Protein AF-A0A842WBC2-F1 (afdb_monomer_lite)

Structure (mmCIF, N/CA/C/O backbone):
data_AF-A0A842WBC2-F1
#
_entry.id   AF-A0A842WBC2-F1
#
loop_
_atom_site.group_PDB
_atom_site.id
_atom_site.type_symbol
_atom_site.label_atom_id
_atom_site.label_alt_id
_atom_site.label_comp_id
_atom_site.label_asym_id
_atom_site.label_entity_id
_atom_site.label_seq_id
_atom_site.pdbx_PDB_ins_code
_atom_site.Cartn_x
_atom_site.Cartn_y
_atom_site.Cartn_z
_atom_site.occupancy
_atom_site.B_iso_or_equiv
_atom_site.auth_seq_id
_atom_site.auth_comp_id
_atom_site.auth_asym_id
_atom_site.auth_atom_id
_atom_site.pdbx_PDB_model_num
ATOM 1 N N . MET A 1 1 ? -4.321 -34.368 4.397 1.00 38.72 1 MET A N 1
ATOM 2 C CA . MET A 1 1 ? -5.392 -35.046 3.632 1.00 38.72 1 MET A CA 1
ATOM 3 C C . MET A 1 1 ? -4.935 -35.169 2.185 1.00 38.72 1 MET A C 1
ATOM 5 O O . MET A 1 1 ? -4.548 -34.163 1.613 1.00 38.72 1 MET A O 1
ATOM 9 N N . ARG A 1 2 ? -4.873 -36.382 1.621 1.00 29.34 2 ARG A N 1
ATOM 10 C CA . ARG A 1 2 ? -4.535 -36.605 0.203 1.00 29.34 2 ARG A CA 1
ATOM 11 C C . ARG A 1 2 ? -5.842 -36.692 -0.582 1.00 29.34 2 ARG A C 1
ATOM 13 O O . ARG A 1 2 ? -6.599 -37.633 -0.365 1.00 29.34 2 ARG A O 1
ATOM 20 N N . VAL A 1 3 ? -6.114 -35.728 -1.457 1.00 32.78 3 VAL A N 1
ATOM 21 C CA . VAL A 1 3 ? -7.244 -35.815 -2.392 1.00 32.78 3 VAL A CA 1
ATOM 22 C C . VAL A 1 3 ? -6.780 -36.645 -3.584 1.00 32.78 3 VAL A C 1
ATOM 24 O O . VAL A 1 3 ? -5.831 -36.279 -4.273 1.00 32.78 3 VAL A O 1
ATOM 27 N N . THR A 1 4 ? -7.401 -37.806 -3.770 1.00 38.25 4 THR A N 1
ATOM 28 C CA . THR A 1 4 ? -7.139 -38.697 -4.906 1.00 38.25 4 THR A CA 1
ATOM 29 C C . THR A 1 4 ? -8.232 -38.436 -5.933 1.00 38.25 4 THR A C 1
ATOM 31 O O . THR A 1 4 ? -9.404 -38.641 -5.630 1.00 38.25 4 THR A O 1
ATOM 34 N N . TYR A 1 5 ? -7.875 -37.961 -7.124 1.00 41.97 5 TYR A N 1
ATOM 35 C CA . TYR A 1 5 ? -8.843 -37.750 -8.200 1.00 41.97 5 TYR A CA 1
ATOM 36 C C . TYR A 1 5 ? -9.064 -39.065 -8.953 1.00 41.97 5 TYR A C 1
ATOM 38 O O . TYR A 1 5 ? -8.118 -39.654 -9.475 1.00 41.97 5 TYR A O 1
ATOM 46 N N . ALA A 1 6 ? -10.312 -39.531 -9.010 1.00 34.12 6 ALA A N 1
ATOM 47 C CA . ALA A 1 6 ? -10.713 -40.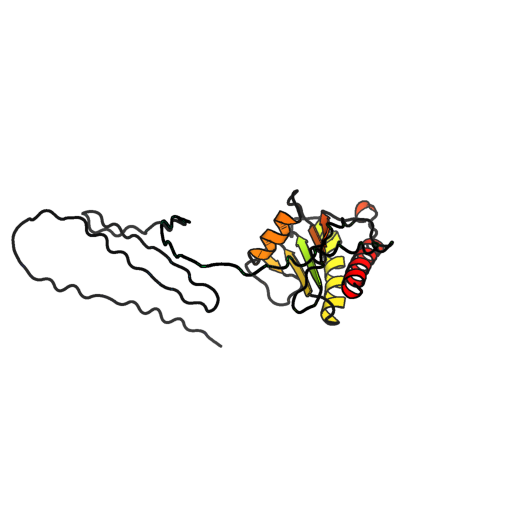654 -9.849 1.00 34.12 6 ALA A CA 1
ATOM 48 C C . ALA A 1 6 ? -11.188 -40.118 -11.207 1.00 34.12 6 ALA A C 1
ATOM 50 O O . ALA A 1 6 ? -12.235 -39.481 -11.301 1.00 34.12 6 ALA A O 1
ATOM 51 N N . VAL A 1 7 ? -10.419 -40.374 -12.266 1.00 40.41 7 VAL A N 1
ATOM 52 C CA . VAL A 1 7 ? -10.843 -40.101 -13.645 1.00 40.41 7 VAL A CA 1
ATOM 53 C C . VAL A 1 7 ? -11.619 -41.320 -14.140 1.00 40.41 7 VAL A C 1
ATOM 55 O O . VAL A 1 7 ? -11.034 -42.364 -14.421 1.00 40.41 7 VAL A O 1
ATOM 58 N N . VAL A 1 8 ? -12.945 -41.210 -14.227 1.00 38.12 8 VAL A N 1
ATOM 59 C CA . VAL A 1 8 ? -13.792 -42.253 -14.823 1.00 38.12 8 VAL A CA 1
ATOM 60 C C . VAL A 1 8 ? -13.813 -42.047 -16.336 1.00 38.12 8 VAL A C 1
ATOM 62 O O . VAL A 1 8 ? -14.503 -41.166 -16.844 1.00 38.12 8 VAL A O 1
ATOM 65 N N . VAL A 1 9 ? -13.044 -42.855 -17.068 1.00 41.50 9 VAL A N 1
ATOM 66 C CA . VAL A 1 9 ? -13.098 -42.905 -18.536 1.00 41.50 9 VAL A CA 1
ATOM 67 C C . VAL A 1 9 ? -14.125 -43.961 -18.941 1.00 41.50 9 VAL A C 1
ATOM 69 O O . VAL A 1 9 ? -13.867 -45.158 -18.841 1.00 41.50 9 VAL A O 1
ATOM 72 N N . LEU A 1 10 ? -15.301 -43.529 -19.400 1.00 38.62 10 LEU A N 1
ATOM 73 C CA . LEU A 1 10 ? -16.305 -44.430 -19.967 1.00 38.62 10 LEU A CA 1
ATOM 74 C C . LEU A 1 10 ? -15.874 -44.827 -21.389 1.00 38.62 10 LEU A C 1
ATOM 76 O O . LEU A 1 10 ? -15.960 -44.031 -22.323 1.00 38.62 10 LEU A O 1
ATOM 80 N N . THR A 1 11 ? -15.373 -46.050 -21.566 1.00 43.31 11 THR A N 1
ATOM 81 C CA . THR A 1 11 ? -15.039 -46.594 -22.891 1.00 43.31 11 THR A CA 1
ATOM 82 C C . THR A 1 11 ? -16.284 -47.240 -23.494 1.00 43.31 11 THR A C 1
ATOM 84 O O . THR A 1 11 ? -16.817 -48.197 -22.937 1.00 43.31 11 THR A O 1
ATOM 87 N N . THR A 1 12 ? -16.768 -46.730 -24.628 1.00 56.28 12 THR A N 1
ATOM 88 C CA . THR A 1 12 ? -17.884 -47.357 -25.358 1.00 56.28 12 THR A CA 1
ATOM 89 C C . THR A 1 12 ? -17.322 -48.403 -26.321 1.00 56.28 12 THR A C 1
ATOM 91 O O . THR A 1 12 ? -16.481 -48.084 -27.158 1.00 56.28 12 THR A O 1
ATOM 94 N N . ILE A 1 13 ? -17.769 -49.654 -26.187 1.00 44.44 13 ILE A N 1
ATOM 95 C CA . ILE A 1 13 ? -17.405 -50.779 -27.059 1.00 44.44 13 ILE A CA 1
ATOM 96 C C . ILE A 1 13 ? -18.223 -50.675 -28.351 1.00 44.44 13 ILE A C 1
ATOM 98 O O . ILE A 1 13 ? -19.452 -50.714 -28.309 1.00 44.44 13 ILE A O 1
ATOM 102 N N . LEU A 1 14 ? -17.548 -50.565 -29.498 1.00 50.06 14 LEU A N 1
ATOM 103 C CA . LEU A 1 1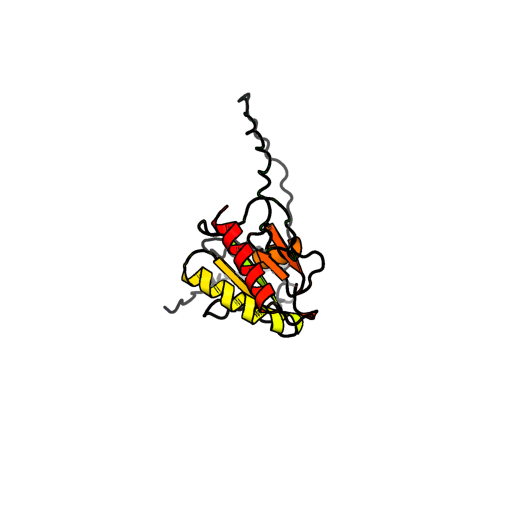4 ? -18.187 -50.624 -30.813 1.00 50.06 14 LEU A CA 1
ATOM 104 C C . LEU A 1 14 ? -18.298 -52.088 -31.267 1.00 50.06 14 LEU A C 1
ATOM 106 O O . LEU A 1 14 ? -17.292 -52.779 -31.431 1.00 50.06 14 LEU A O 1
ATOM 110 N N . VAL A 1 15 ? -19.528 -52.557 -31.472 1.00 47.69 15 VAL A N 1
ATOM 111 C CA . VAL A 1 15 ? -19.836 -53.869 -32.055 1.00 47.69 15 VAL A CA 1
ATOM 112 C C . VAL A 1 15 ? -19.683 -53.770 -33.574 1.00 47.69 15 VAL A C 1
ATOM 114 O O . VAL A 1 15 ? -20.384 -52.994 -34.218 1.00 47.69 15 VAL A O 1
ATOM 117 N N . CYS A 1 16 ? -18.772 -54.554 -34.153 1.00 42.22 16 CYS A N 1
ATOM 118 C CA . CYS A 1 16 ? -18.553 -54.596 -35.598 1.00 42.22 16 CYS A CA 1
ATOM 119 C C . CYS A 1 16 ? -19.405 -55.714 -36.223 1.00 42.22 16 CYS A C 1
ATOM 121 O O . CYS A 1 16 ? -19.089 -56.896 -36.090 1.00 42.22 16 CYS A O 1
ATOM 123 N N . GLY A 1 17 ? -20.505 -55.336 -36.880 1.00 43.59 17 GLY A N 1
ATOM 124 C CA . GLY A 1 17 ? -21.304 -56.210 -37.740 1.00 43.59 17 GLY A CA 1
ATOM 125 C C . GLY A 1 17 ? -20.905 -56.036 -39.207 1.00 43.59 17 GLY A C 1
ATOM 126 O O . GLY A 1 17 ? -20.858 -54.919 -39.713 1.00 43.59 17 GLY A O 1
ATOM 127 N N . CYS A 1 18 ? -20.613 -57.143 -39.891 1.00 49.06 18 CYS A N 1
ATOM 128 C CA . CYS A 1 18 ? -20.296 -57.179 -41.320 1.00 49.06 18 CYS A CA 1
ATOM 129 C C . CYS A 1 18 ? -21.557 -56.984 -42.176 1.00 49.06 18 CYS A C 1
ATOM 131 O O . CYS A 1 18 ? -22.410 -57.866 -42.147 1.00 49.06 18 CYS A O 1
ATOM 133 N N . VAL A 1 19 ? -21.640 -55.934 -43.006 1.00 43.62 19 VAL A N 1
ATOM 134 C CA . VAL A 1 19 ? -22.496 -55.914 -44.213 1.00 43.62 19 VAL A CA 1
ATOM 135 C C . VAL A 1 19 ? -21.843 -55.077 -45.322 1.00 43.62 19 VAL A C 1
ATOM 137 O O . VAL A 1 19 ? -21.243 -54.032 -45.094 1.00 43.62 19 VAL A O 1
ATOM 140 N N . SER A 1 20 ? -21.947 -55.598 -46.538 1.00 57.00 20 SER A N 1
ATOM 141 C CA . SER A 1 20 ? -21.358 -55.175 -47.802 1.00 57.00 20 SER A CA 1
ATOM 142 C C . SER A 1 20 ? -22.134 -54.059 -48.527 1.00 57.00 20 SER A C 1
ATOM 144 O O . SER A 1 20 ? -23.315 -54.231 -48.820 1.00 57.00 20 SER A O 1
ATOM 146 N N . LYS A 1 21 ? -21.426 -52.969 -48.888 1.00 49.25 21 LYS A N 1
ATOM 147 C CA . LYS A 1 21 ? -21.545 -52.063 -50.072 1.00 49.25 21 LYS A CA 1
ATOM 148 C C . LYS A 1 21 ? -21.173 -50.609 -49.705 1.00 49.25 21 LYS A C 1
ATOM 150 O O . LYS A 1 21 ? -21.486 -50.179 -48.600 1.00 49.25 21 LYS A O 1
ATOM 155 N N . PRO A 1 22 ? -20.536 -49.833 -50.608 1.00 44.97 22 PRO A N 1
ATOM 156 C CA . PRO A 1 22 ? -20.121 -48.465 -50.311 1.00 44.97 22 PRO A CA 1
ATOM 157 C C . PRO A 1 22 ? -21.314 -47.508 -50.432 1.00 44.97 22 PRO A C 1
ATOM 159 O O . PRO A 1 22 ? -21.780 -47.218 -51.534 1.00 44.97 22 PRO A O 1
ATOM 162 N N . ALA A 1 23 ? -21.804 -47.020 -49.295 1.00 46.12 23 ALA A N 1
ATOM 163 C CA . ALA A 1 23 ? -22.707 -45.880 -49.219 1.00 46.12 23 ALA A CA 1
ATOM 164 C C . ALA A 1 23 ? -21.936 -44.661 -48.693 1.00 46.12 23 ALA A C 1
ATOM 166 O O . ALA A 1 23 ? -21.050 -44.782 -47.849 1.00 46.12 23 ALA A O 1
ATOM 167 N N . ARG A 1 24 ? -22.265 -43.503 -49.265 1.00 46.53 24 ARG A N 1
ATOM 168 C CA . ARG A 1 24 ? -21.742 -42.165 -48.970 1.00 46.53 24 ARG A CA 1
ATOM 169 C C . ARG A 1 24 ? -21.722 -41.922 -47.452 1.00 46.53 24 ARG A C 1
ATOM 171 O O . ARG A 1 24 ? -22.748 -42.090 -46.803 1.00 46.53 24 ARG A O 1
ATOM 178 N N . VAL A 1 25 ? -20.557 -41.575 -46.906 1.00 41.53 25 VAL A N 1
ATOM 179 C CA . VAL A 1 25 ? -20.389 -41.253 -45.482 1.00 41.53 25 VAL A CA 1
ATOM 180 C C . VAL A 1 25 ? -20.845 -39.811 -45.282 1.00 41.53 25 VAL A C 1
ATOM 182 O O . VAL A 1 25 ? -20.165 -38.896 -45.740 1.00 41.53 25 VAL A O 1
ATOM 185 N N . ASP A 1 26 ? -22.001 -39.618 -44.652 1.00 47.34 26 ASP A N 1
ATOM 186 C CA . ASP A 1 26 ? -22.385 -38.313 -44.118 1.00 47.34 26 ASP A CA 1
ATOM 187 C C . ASP A 1 26 ? -21.602 -38.073 -42.816 1.00 47.34 26 ASP A C 1
ATOM 189 O O . ASP A 1 26 ? -21.537 -38.940 -41.940 1.00 47.34 26 ASP A O 1
ATOM 193 N N . GLU A 1 27 ? -20.956 -36.910 -42.714 1.00 45.59 27 GLU A N 1
ATOM 194 C CA . GLU A 1 27 ? -20.169 -36.488 -41.553 1.00 45.59 27 GLU A CA 1
ATOM 195 C C . GLU A 1 27 ? -21.068 -36.396 -40.307 1.00 45.59 27 GLU A C 1
ATOM 197 O O . GLU A 1 27 ? -21.895 -35.493 -40.190 1.00 45.59 27 GLU A O 1
ATOM 202 N N . SER A 1 28 ? -20.916 -37.315 -39.346 1.00 47.25 28 SER A N 1
ATOM 203 C CA . SER A 1 28 ? -21.566 -37.192 -38.036 1.00 47.25 28 SER A CA 1
ATOM 204 C C . SER A 1 28 ? -20.589 -36.581 -37.030 1.00 47.25 28 SER A C 1
ATOM 206 O O . SER A 1 28 ? -19.606 -37.222 -36.651 1.00 47.25 28 SER A O 1
ATOM 208 N N . SER A 1 29 ? -20.847 -35.355 -36.572 1.00 45.12 29 SER A N 1
ATOM 209 C CA . SER A 1 29 ? -20.085 -34.724 -35.491 1.00 45.12 29 SER A CA 1
ATOM 210 C C . SER A 1 29 ? -20.646 -35.135 -34.126 1.00 45.12 29 SER A C 1
ATOM 212 O O . SER A 1 29 ? -21.786 -34.799 -33.793 1.00 45.12 29 SER A O 1
ATOM 214 N N . THR A 1 30 ? -19.853 -35.814 -33.301 1.00 45.62 30 THR A N 1
ATOM 215 C CA . THR A 1 30 ? -20.231 -36.153 -31.921 1.00 45.62 30 THR A CA 1
ATOM 216 C C . THR A 1 30 ? -19.706 -35.074 -30.976 1.00 45.62 30 THR A C 1
ATOM 218 O O . THR A 1 30 ? -18.498 -34.877 -30.871 1.00 45.62 30 THR A O 1
ATOM 221 N N . THR A 1 31 ? -20.596 -34.360 -30.280 1.00 42.06 31 THR A N 1
ATOM 222 C CA . THR A 1 31 ? -20.204 -33.360 -29.271 1.00 42.06 31 THR A CA 1
ATOM 223 C C . THR A 1 31 ? -20.268 -33.982 -27.879 1.00 42.06 31 THR A C 1
ATOM 225 O O . THR A 1 31 ? -21.353 -34.294 -27.390 1.00 42.06 31 THR A O 1
ATOM 228 N N . THR A 1 32 ? -19.121 -34.129 -27.216 1.00 47.31 32 THR A N 1
ATOM 229 C CA . THR A 1 32 ? -19.049 -34.582 -25.819 1.00 47.31 32 THR A CA 1
ATOM 230 C C . THR A 1 32 ? -18.888 -33.370 -24.911 1.00 47.31 32 THR A C 1
ATOM 232 O O . THR A 1 32 ? -17.924 -32.619 -25.031 1.00 47.31 32 THR A O 1
ATOM 235 N N . THR A 1 33 ? -19.836 -33.166 -23.995 1.00 42.94 33 THR A N 1
ATOM 236 C CA . THR A 1 33 ? -19.756 -32.094 -22.992 1.00 42.94 33 THR A CA 1
ATOM 237 C C . THR A 1 33 ? -19.242 -32.669 -21.677 1.00 42.94 33 THR A C 1
ATOM 239 O O . THR A 1 33 ? -19.925 -33.473 -21.046 1.00 42.94 33 THR A O 1
ATOM 242 N N . LEU A 1 34 ? -18.053 -32.245 -21.251 1.00 44.47 34 LEU A N 1
ATOM 243 C CA . LEU A 1 34 ? -17.528 -32.530 -19.917 1.00 44.47 34 LEU A CA 1
ATOM 244 C C . LEU A 1 34 ? -18.009 -31.447 -18.948 1.00 44.47 34 LEU A C 1
ATOM 246 O O . LEU A 1 34 ? -17.831 -30.256 -19.201 1.00 44.47 34 LEU A O 1
ATOM 250 N N . ARG A 1 35 ? -18.631 -31.865 -17.842 1.00 42.09 35 ARG A N 1
ATOM 251 C CA . ARG A 1 35 ? -18.956 -30.986 -16.714 1.00 42.09 35 ARG A CA 1
ATOM 252 C C . ARG A 1 35 ? -17.939 -31.232 -15.611 1.00 42.09 35 ARG A C 1
ATOM 254 O O . ARG A 1 35 ? -17.886 -32.333 -15.072 1.00 42.09 35 ARG A O 1
ATOM 261 N N . VAL A 1 36 ? -17.158 -30.210 -15.282 1.00 43.53 36 VAL A N 1
ATOM 262 C CA . VAL A 1 36 ? -16.330 -30.193 -14.074 1.00 43.53 36 VAL A CA 1
ATOM 263 C C . VAL A 1 36 ? -17.104 -29.391 -13.038 1.00 43.53 36 VAL A C 1
ATOM 265 O O . VAL A 1 36 ? -17.428 -28.231 -13.278 1.00 43.53 36 VAL A O 1
ATOM 268 N N . LEU A 1 37 ? -17.473 -30.037 -11.935 1.00 35.47 37 LEU A N 1
ATOM 269 C CA . LEU A 1 37 ? -18.162 -29.390 -10.825 1.00 35.47 37 LEU A CA 1
ATOM 270 C C . LEU A 1 37 ? -17.114 -29.000 -9.782 1.00 35.47 37 LEU A C 1
ATOM 272 O O . LEU A 1 37 ? -16.451 -29.874 -9.228 1.00 35.47 37 LEU A O 1
ATOM 276 N N . ASN A 1 38 ? -16.974 -27.700 -9.540 1.00 41.91 38 ASN A N 1
ATOM 277 C CA . ASN A 1 38 ? -16.399 -27.154 -8.316 1.00 41.91 38 ASN A CA 1
ATOM 278 C C . ASN A 1 38 ? -17.476 -26.268 -7.671 1.00 41.91 38 ASN A C 1
ATOM 280 O O . ASN A 1 38 ? -18.308 -25.723 -8.398 1.00 41.91 38 ASN A O 1
ATOM 284 N N . GLU A 1 39 ? -17.507 -26.173 -6.342 1.00 43.34 39 GLU A N 1
ATOM 285 C CA . GLU A 1 39 ? -18.663 -25.652 -5.590 1.00 43.34 39 GLU A CA 1
ATOM 286 C C . GLU A 1 39 ? -19.016 -24.188 -5.905 1.00 43.34 39 GLU A C 1
ATOM 288 O O . GLU A 1 39 ? -20.164 -23.803 -5.709 1.00 43.34 39 GLU A O 1
ATOM 293 N N . ASP A 1 40 ? -18.110 -23.429 -6.531 1.00 45.62 40 ASP A N 1
ATOM 294 C CA . ASP A 1 40 ? -18.328 -22.009 -6.825 1.00 45.62 40 ASP A CA 1
ATOM 295 C C . ASP A 1 40 ? -18.436 -21.653 -8.321 1.00 45.62 40 ASP A C 1
ATOM 297 O O . ASP A 1 40 ? -18.851 -20.544 -8.647 1.00 45.62 40 ASP A O 1
ATOM 301 N N . TYR A 1 41 ? -18.120 -22.562 -9.261 1.00 40.69 41 TYR A N 1
ATOM 302 C CA . TYR A 1 41 ? -18.141 -22.241 -10.702 1.00 40.69 41 TYR A CA 1
ATOM 303 C C . TYR A 1 41 ? -18.454 -23.449 -11.602 1.00 40.69 41 TYR A C 1
ATOM 305 O O . TYR A 1 41 ? -17.869 -24.526 -11.469 1.00 40.69 41 TYR A O 1
ATOM 313 N N . VAL A 1 42 ? -19.338 -23.250 -12.592 1.00 40.81 42 VAL A N 1
ATOM 314 C CA . VAL A 1 42 ? -19.650 -24.238 -13.643 1.00 40.81 42 VAL A CA 1
ATOM 315 C C . VAL A 1 42 ? -18.964 -2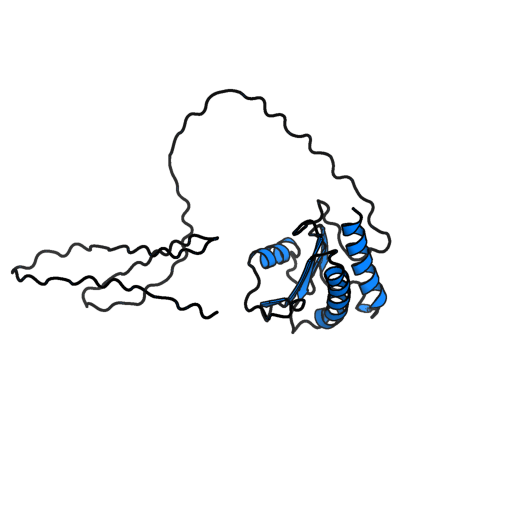3.844 -14.948 1.00 40.81 42 VAL A C 1
ATOM 317 O O . VAL A 1 42 ? -19.428 -22.956 -15.662 1.00 40.81 42 VAL A O 1
ATOM 320 N N . TRP A 1 43 ? -17.909 -24.566 -15.314 1.00 40.62 43 TRP A N 1
ATOM 321 C CA . TRP A 1 43 ? -17.239 -24.402 -16.605 1.00 40.62 43 TRP A CA 1
ATOM 322 C C . TRP A 1 43 ? -17.853 -25.340 -17.653 1.00 40.62 43 TRP A C 1
ATOM 324 O O . TRP A 1 43 ? -18.050 -26.532 -17.400 1.00 40.62 43 TRP A O 1
ATOM 334 N N . ARG A 1 44 ? -18.153 -24.823 -18.853 1.00 48.81 44 ARG A N 1
ATOM 335 C CA . ARG A 1 44 ? -18.557 -25.638 -20.012 1.00 48.81 44 ARG A CA 1
ATOM 336 C C . ARG A 1 44 ? -17.418 -25.682 -21.019 1.00 48.81 44 ARG A C 1
ATOM 338 O O . ARG A 1 44 ? -17.185 -24.708 -21.725 1.00 48.81 44 ARG A O 1
ATOM 345 N N . ILE A 1 45 ? -16.752 -26.826 -21.124 1.00 49.75 45 ILE A N 1
ATOM 346 C CA . ILE A 1 45 ? -15.732 -27.055 -22.150 1.00 49.75 45 ILE A CA 1
ATOM 347 C C . ILE A 1 45 ? -16.409 -27.759 -23.329 1.00 49.75 45 ILE A C 1
ATOM 349 O O . ILE A 1 45 ? -16.924 -28.871 -23.184 1.00 49.75 45 ILE A O 1
ATOM 353 N N . LYS A 1 46 ? -16.434 -27.106 -24.497 1.00 52.25 46 LYS A N 1
ATOM 354 C CA . LYS A 1 46 ? -16.808 -27.748 -25.763 1.00 52.25 46 LYS A CA 1
ATOM 355 C C . LYS A 1 46 ? -15.542 -28.318 -26.392 1.00 52.25 46 LYS A C 1
ATOM 357 O O . LYS A 1 46 ? -14.669 -27.561 -26.796 1.00 52.25 46 LYS A O 1
ATOM 362 N N . VAL A 1 47 ? -15.449 -29.641 -26.477 1.00 49.72 47 VAL A N 1
ATOM 363 C CA . VAL A 1 47 ? -14.378 -30.313 -27.222 1.00 49.72 47 VAL A CA 1
ATOM 364 C C . VAL A 1 47 ? -14.954 -30.749 -28.563 1.00 49.72 47 VAL A C 1
ATOM 366 O O . VAL A 1 47 ? -15.872 -31.570 -28.604 1.00 49.72 47 VAL A O 1
ATOM 369 N N . GLN A 1 48 ? -14.444 -30.183 -29.655 1.00 49.06 48 GLN A N 1
ATOM 370 C CA . GLN A 1 48 ? -14.763 -30.634 -31.007 1.00 49.06 48 GLN A CA 1
ATOM 371 C C . GLN A 1 48 ? -13.668 -31.588 -31.481 1.00 49.06 48 GLN A C 1
ATOM 373 O O . GLN A 1 48 ? -12.524 -31.185 -31.665 1.00 49.06 48 GLN A O 1
ATOM 378 N N . ASN A 1 49 ? -14.026 -32.853 -31.696 1.00 51.53 49 ASN A N 1
ATOM 379 C CA . ASN A 1 49 ? -13.158 -33.799 -32.386 1.00 51.53 49 ASN A CA 1
ATOM 380 C C . ASN A 1 49 ? -13.597 -33.887 -33.846 1.00 51.53 49 ASN A C 1
ATOM 382 O O . ASN A 1 49 ? -14.717 -34.305 -34.134 1.00 51.53 49 ASN A O 1
ATOM 386 N N . SER A 1 50 ? -12.701 -33.518 -34.758 1.00 51.53 50 SER A N 1
ATOM 387 C CA . SER A 1 50 ? -12.836 -33.817 -36.182 1.00 51.53 50 SER A CA 1
ATOM 388 C C . SER A 1 50 ? -11.969 -35.029 -36.511 1.00 51.53 50 SER A C 1
ATOM 390 O O . SER A 1 50 ? -10.823 -35.121 -36.067 1.00 51.53 50 SER A O 1
ATOM 392 N N . THR A 1 51 ? -12.518 -35.980 -37.264 1.00 46.84 51 THR A N 1
ATOM 393 C CA . THR A 1 51 ? -11.753 -37.112 -37.800 1.00 46.84 51 THR A CA 1
ATOM 394 C C . THR A 1 51 ? -11.621 -36.923 -39.299 1.00 46.84 51 THR A C 1
ATOM 396 O O . THR A 1 51 ? -12.615 -36.735 -39.992 1.00 46.84 51 THR A O 1
ATOM 399 N N . ASN A 1 52 ? -10.391 -36.951 -39.808 1.00 51.72 52 ASN A N 1
ATOM 400 C CA . ASN A 1 52 ? -10.165 -37.021 -41.247 1.00 51.72 52 ASN A CA 1
ATOM 401 C C . ASN A 1 52 ? -10.264 -38.483 -41.726 1.00 51.72 52 ASN A C 1
ATOM 403 O O . ASN A 1 52 ? -10.128 -39.422 -40.937 1.00 51.72 52 ASN A O 1
ATOM 407 N N . ASN A 1 53 ? -10.444 -38.682 -43.037 1.00 51.81 53 ASN A N 1
ATOM 408 C CA . ASN A 1 53 ? -10.592 -39.993 -43.700 1.00 51.81 53 ASN A CA 1
ATOM 409 C C . ASN A 1 53 ? -9.383 -40.951 -43.557 1.00 51.81 53 ASN A C 1
ATOM 411 O O . ASN A 1 53 ? -9.326 -41.975 -44.232 1.00 51.81 53 ASN A O 1
ATOM 415 N N . GLN A 1 54 ? -8.404 -40.639 -42.704 1.00 56.59 54 GLN A N 1
ATOM 416 C CA . GLN A 1 54 ? -7.224 -41.462 -42.435 1.00 56.59 54 GLN A CA 1
ATOM 417 C C . GLN A 1 54 ? -7.165 -41.988 -40.991 1.00 56.59 54 GLN A C 1
ATOM 419 O O . GLN A 1 54 ? -6.172 -42.605 -40.611 1.00 56.59 54 GLN A O 1
ATOM 424 N N . GLY A 1 55 ? -8.204 -41.767 -40.173 1.00 48.69 55 GLY A N 1
ATOM 425 C CA . GLY A 1 55 ? -8.298 -42.347 -38.827 1.00 48.69 55 GLY A CA 1
ATOM 426 C C . GLY A 1 55 ? -7.253 -41.825 -37.832 1.00 48.69 55 GLY A C 1
ATOM 427 O O . GLY A 1 55 ? -7.006 -42.463 -36.809 1.00 48.69 55 GLY A O 1
ATOM 428 N N . LYS A 1 56 ? -6.627 -40.674 -38.110 1.00 42.53 56 LYS A N 1
ATOM 429 C CA . LYS A 1 56 ? -5.627 -40.057 -37.233 1.00 42.53 56 LYS A CA 1
ATOM 430 C C . LYS A 1 56 ? -6.295 -38.971 -36.387 1.00 42.53 56 LYS A C 1
ATOM 432 O O . LYS A 1 56 ? -6.777 -37.980 -36.927 1.00 42.53 56 LYS A O 1
ATOM 437 N N . ILE A 1 57 ? -6.329 -39.163 -35.068 1.00 46.72 57 ILE A N 1
ATOM 438 C CA . ILE A 1 57 ? -6.841 -38.170 -34.113 1.00 46.72 57 ILE A CA 1
ATOM 439 C C . ILE A 1 57 ? -5.805 -37.043 -34.010 1.00 46.72 57 ILE A C 1
ATOM 441 O O . ILE A 1 57 ? -4.684 -37.273 -33.558 1.00 46.72 57 ILE A O 1
ATOM 445 N N . SER A 1 58 ? -6.154 -35.835 -34.447 1.00 49.97 58 SER A N 1
ATOM 446 C CA . SER A 1 58 ? -5.384 -34.622 -34.154 1.00 49.97 58 SER A CA 1
ATOM 447 C C . SER A 1 58 ? -5.829 -34.043 -32.810 1.00 49.97 58 SER A C 1
ATOM 449 O O . SER A 1 58 ? -7.025 -33.996 -32.528 1.00 49.97 58 SER A O 1
ATOM 451 N N . HIS A 1 59 ? -4.875 -33.607 -31.983 1.00 42.88 59 HIS A N 1
ATOM 452 C CA . HIS A 1 59 ? -5.155 -32.895 -30.734 1.00 42.88 59 HIS A CA 1
ATOM 453 C C . HIS A 1 59 ? -5.963 -31.622 -31.032 1.00 42.88 59 HIS A C 1
ATOM 455 O O . HIS A 1 59 ? -5.528 -30.797 -31.832 1.00 42.88 59 HIS A O 1
ATOM 461 N N . GLY A 1 60 ? -7.153 -31.512 -30.436 1.00 44.97 60 GLY A N 1
ATOM 462 C CA . GLY A 1 60 ? -8.073 -30.395 -30.643 1.00 44.97 60 GLY A CA 1
ATOM 463 C C . GLY A 1 60 ? -7.587 -29.102 -29.989 1.00 44.97 60 GLY A C 1
ATOM 464 O O . GLY A 1 60 ? -7.030 -29.115 -28.892 1.00 44.97 60 GLY A O 1
ATOM 465 N N . GLU A 1 61 ? -7.816 -27.992 -30.682 1.00 44.28 61 GLU A N 1
ATOM 466 C CA . GLU A 1 61 ? -7.566 -26.631 -30.212 1.00 44.28 61 GLU A CA 1
ATOM 467 C C . GLU A 1 61 ? -8.643 -26.216 -29.195 1.00 44.28 61 GLU A C 1
ATOM 469 O O . GLU A 1 61 ? -9.836 -26.441 -29.409 1.00 44.28 61 GLU A O 1
ATOM 474 N N . VAL A 1 62 ? -8.234 -25.614 -28.074 1.00 46.25 62 VAL A N 1
ATOM 475 C CA . VAL A 1 62 ? -9.154 -25.061 -27.069 1.00 46.25 62 VAL A CA 1
ATOM 476 C C . VAL A 1 62 ? -9.455 -23.614 -27.448 1.00 46.25 62 VAL A C 1
ATOM 478 O O . VAL A 1 62 ? -8.681 -22.710 -27.144 1.00 46.25 62 VAL A O 1
ATOM 481 N N . SER A 1 63 ? -10.578 -23.382 -28.125 1.00 47.41 63 SER A N 1
ATOM 482 C CA . SER A 1 63 ? -11.047 -22.030 -28.441 1.00 47.41 63 SER A CA 1
ATOM 483 C C . SER A 1 63 ? -11.948 -21.489 -27.327 1.00 47.41 63 SER A C 1
ATOM 485 O O . SER A 1 63 ? -12.990 -22.076 -27.023 1.00 47.41 63 SER A O 1
ATOM 487 N N . HIS A 1 64 ? -11.580 -20.341 -26.757 1.00 39.41 64 HIS A N 1
ATOM 488 C CA . HIS A 1 64 ? -12.409 -19.583 -25.820 1.00 39.41 64 HIS A CA 1
ATOM 489 C C . HIS A 1 64 ? -13.386 -18.705 -26.614 1.00 39.41 64 HIS A C 1
ATOM 491 O O . HIS A 1 64 ? -13.033 -17.616 -27.054 1.00 39.41 64 HIS A O 1
ATOM 497 N N . GLY A 1 65 ? -14.602 -19.203 -26.849 1.00 38.91 65 GLY A N 1
ATOM 498 C CA . GLY A 1 65 ? -15.680 -18.434 -27.474 1.00 38.91 65 GLY A CA 1
ATOM 499 C C . GLY A 1 65 ? -16.674 -17.943 -26.425 1.00 38.91 65 GLY A C 1
ATOM 500 O O . GLY A 1 65 ? -17.361 -18.760 -25.811 1.00 38.91 65 GLY A O 1
ATOM 501 N N . VAL A 1 66 ? -16.767 -16.626 -26.233 1.00 49.28 66 VAL A N 1
ATOM 502 C CA . VAL A 1 66 ? -17.835 -15.981 -25.454 1.00 49.28 66 VAL A CA 1
ATOM 503 C C . VAL A 1 66 ? -18.932 -15.556 -26.432 1.00 49.28 66 VAL A C 1
ATOM 505 O O . VAL A 1 66 ? -19.005 -14.400 -26.829 1.00 49.28 66 VAL A O 1
ATOM 508 N N . ASP A 1 67 ? -19.755 -16.508 -26.877 1.00 38.84 67 ASP A N 1
ATOM 509 C CA . ASP A 1 67 ? -20.920 -16.213 -27.722 1.00 38.84 67 ASP A CA 1
ATOM 510 C C . ASP A 1 67 ? -22.162 -16.016 -26.847 1.00 38.84 67 ASP A C 1
ATOM 512 O O . ASP A 1 67 ? -22.761 -16.971 -26.345 1.00 38.84 67 ASP A O 1
ATOM 516 N N . GLY A 1 68 ? -22.540 -14.751 -26.662 1.00 37.12 68 GLY A N 1
ATOM 517 C CA . GLY A 1 68 ? -23.813 -14.332 -26.089 1.00 37.12 68 GLY A CA 1
ATOM 518 C C . GLY A 1 68 ? -24.786 -13.920 -27.191 1.00 37.12 68 GLY A C 1
ATOM 519 O O . GLY A 1 68 ? -24.887 -12.742 -27.515 1.00 37.12 68 GLY A O 1
ATOM 520 N N . SER A 1 69 ? -25.524 -14.881 -27.746 1.00 53.94 69 SER A N 1
ATOM 521 C CA . SER A 1 69 ? -26.760 -14.631 -28.493 1.00 53.94 69 SER A CA 1
ATOM 522 C C . SER A 1 69 ? -27.860 -15.488 -27.874 1.00 53.94 69 SER A C 1
ATOM 524 O O . SER A 1 69 ? -27.829 -16.717 -27.943 1.00 53.94 69 SER A O 1
ATOM 526 N N . VAL A 1 70 ? -28.795 -14.827 -27.196 1.00 47.59 70 VAL A N 1
ATOM 527 C CA . VAL A 1 70 ? -30.041 -15.419 -26.705 1.00 47.59 70 VAL A CA 1
ATOM 528 C C . VAL A 1 70 ? -31.192 -14.564 -27.209 1.00 47.59 70 VAL A C 1
ATOM 530 O O . VAL A 1 70 ? -31.623 -13.609 -26.568 1.00 47.59 70 VAL A O 1
ATOM 533 N N . ASP A 1 71 ? -31.673 -14.922 -28.393 1.00 50.47 71 ASP A N 1
ATOM 534 C CA . ASP A 1 71 ? -32.981 -14.502 -28.863 1.00 50.47 71 ASP A CA 1
ATOM 535 C C . ASP A 1 71 ? -34.079 -15.189 -28.040 1.00 50.47 71 ASP A C 1
ATOM 537 O O . ASP A 1 71 ? -34.129 -16.413 -27.915 1.00 50.47 71 ASP A O 1
ATOM 541 N N . GLY A 1 72 ? -35.002 -14.366 -27.544 1.00 49.81 72 GLY A N 1
ATOM 542 C CA . GLY A 1 72 ? -36.423 -14.693 -27.532 1.00 49.81 72 GLY A CA 1
ATOM 543 C C . GLY A 1 72 ? -36.927 -15.623 -26.433 1.00 49.81 72 GLY A C 1
ATOM 544 O O . GLY A 1 72 ? -37.253 -16.774 -26.701 1.00 49.81 72 GLY A O 1
ATOM 545 N N . LEU A 1 73 ? -37.207 -15.065 -25.252 1.00 44.50 73 LEU A N 1
ATOM 546 C CA . LEU A 1 73 ? -38.359 -15.491 -24.451 1.00 44.50 73 LEU A CA 1
ATOM 547 C C . LEU A 1 73 ? -39.120 -14.265 -23.934 1.00 44.50 73 LEU A C 1
ATOM 549 O O . LEU A 1 73 ? -38.709 -13.571 -23.011 1.00 44.50 73 LEU A O 1
ATOM 553 N N . ASN A 1 74 ? -40.251 -14.023 -24.591 1.00 49.12 74 ASN A N 1
ATOM 554 C CA . ASN A 1 74 ? -41.310 -13.101 -24.215 1.00 49.12 74 ASN A CA 1
ATOM 555 C C . ASN A 1 74 ? -42.029 -13.638 -22.964 1.00 49.12 74 ASN A C 1
ATOM 557 O O . ASN A 1 74 ? -42.706 -14.664 -23.046 1.00 49.12 74 ASN A O 1
ATOM 561 N N . MET A 1 75 ? -41.902 -12.951 -21.826 1.00 38.34 75 MET A N 1
ATOM 562 C CA . MET A 1 75 ? -42.800 -13.126 -20.685 1.00 38.34 75 MET A CA 1
ATOM 563 C C . MET A 1 75 ? -43.408 -11.784 -20.282 1.00 38.34 75 MET A C 1
ATOM 565 O O . MET A 1 75 ? -42.723 -10.831 -19.921 1.00 38.34 75 MET A O 1
ATOM 569 N N . ASN A 1 76 ? -44.730 -11.768 -20.375 1.00 52.00 76 ASN A N 1
ATOM 570 C CA . ASN A 1 76 ? -45.659 -10.720 -19.998 1.00 52.00 76 ASN A CA 1
ATOM 571 C C . ASN A 1 76 ? -45.653 -10.539 -18.466 1.00 52.00 76 ASN A C 1
ATOM 573 O O . ASN A 1 76 ? -45.923 -11.502 -17.750 1.00 52.00 76 ASN A O 1
ATOM 577 N N . PHE A 1 77 ? -45.388 -9.330 -17.966 1.00 45.34 77 PHE A N 1
ATOM 578 C CA . PHE A 1 77 ? -45.533 -8.989 -16.546 1.00 45.34 77 PHE A CA 1
ATOM 579 C C . PHE A 1 77 ? -46.429 -7.763 -16.375 1.00 45.34 77 PHE A C 1
ATOM 581 O O . PHE A 1 77 ? -46.232 -6.727 -17.007 1.00 45.34 77 PHE A O 1
ATOM 588 N N . GLY A 1 78 ? -47.445 -7.935 -15.529 1.00 52.28 78 GLY A N 1
ATOM 589 C CA . GLY A 1 78 ? -48.463 -6.946 -15.217 1.00 52.28 78 GLY A CA 1
ATOM 590 C C . GLY A 1 78 ? -48.016 -5.859 -14.235 1.00 52.28 78 GLY A C 1
ATOM 591 O O . GLY A 1 78 ? -47.151 -6.062 -13.389 1.00 52.28 78 GLY A O 1
ATOM 592 N N . SER A 1 79 ? -48.677 -4.719 -14.431 1.00 51.12 79 SER A N 1
ATOM 593 C CA . SER A 1 79 ? -48.988 -3.570 -13.571 1.00 51.12 79 SER A CA 1
ATOM 594 C C . SER A 1 79 ? -48.304 -3.376 -12.205 1.00 51.12 79 SER A C 1
ATOM 596 O O . SER A 1 79 ? -48.478 -4.154 -11.271 1.00 51.12 79 SER A O 1
ATOM 598 N N . GLU A 1 80 ? -47.741 -2.169 -12.088 1.00 60.09 80 GLU A N 1
ATOM 599 C CA . GLU A 1 80 ? -48.021 -1.177 -11.035 1.00 60.09 80 GLU A CA 1
ATOM 600 C C . GLU A 1 80 ? -47.686 -1.556 -9.583 1.00 60.09 80 GLU A C 1
ATOM 602 O O . GLU A 1 80 ? -48.530 -1.955 -8.786 1.00 60.09 80 GLU A O 1
ATOM 607 N N . GLY A 1 81 ? -46.441 -1.262 -9.203 1.00 49.56 81 GLY A N 1
ATOM 608 C CA . GLY A 1 81 ? -46.047 -0.997 -7.823 1.00 49.56 81 GLY A CA 1
ATOM 609 C C . GLY A 1 81 ? -45.061 0.167 -7.801 1.00 49.56 81 GLY A C 1
ATOM 610 O O . GLY A 1 81 ? -43.961 0.054 -8.335 1.00 49.56 81 GLY A O 1
ATOM 611 N N . ALA A 1 82 ? -45.472 1.303 -7.239 1.00 54.25 82 ALA A N 1
ATOM 612 C CA . ALA A 1 82 ? -44.671 2.518 -7.135 1.00 54.25 82 ALA A CA 1
ATOM 613 C C . ALA A 1 82 ? -43.358 2.254 -6.375 1.00 54.25 82 ALA A C 1
ATOM 615 O O . ALA A 1 82 ? -43.342 2.121 -5.151 1.00 54.25 82 ALA A O 1
ATOM 616 N N . SER A 1 83 ? -42.256 2.184 -7.123 1.00 42.25 83 SER A N 1
ATOM 617 C CA . SER A 1 83 ? -40.907 2.044 -6.586 1.00 42.25 83 SER A CA 1
ATOM 618 C C . SER A 1 83 ? -40.445 3.394 -6.051 1.00 42.25 83 SER A C 1
ATOM 620 O O . SER A 1 83 ? -40.129 4.309 -6.811 1.00 42.25 83 SER A O 1
ATOM 622 N N . GLN A 1 84 ? -40.429 3.525 -4.728 1.00 45.22 84 GLN A N 1
ATOM 623 C CA . GLN A 1 84 ? -39.752 4.618 -4.046 1.00 45.22 84 GLN A CA 1
ATOM 624 C C . GLN A 1 84 ? -38.252 4.457 -4.298 1.00 45.22 84 GLN A C 1
ATOM 626 O O . GLN A 1 84 ? -37.609 3.582 -3.724 1.00 45.22 84 GLN A O 1
ATOM 631 N N . THR A 1 85 ? -37.706 5.273 -5.197 1.00 45.59 85 THR A N 1
ATOM 632 C CA . THR A 1 85 ? -36.263 5.426 -5.373 1.00 45.59 85 THR A CA 1
ATOM 633 C C . THR A 1 85 ? -35.675 5.839 -4.020 1.00 45.59 85 THR A C 1
ATOM 635 O O . THR A 1 85 ? -36.050 6.904 -3.519 1.00 45.59 85 THR A O 1
ATOM 638 N N . PRO A 1 86 ? -34.799 5.033 -3.392 1.00 53.09 86 PRO A N 1
ATOM 639 C CA . PRO A 1 86 ? -34.122 5.450 -2.176 1.00 53.09 86 PRO A CA 1
ATOM 640 C C . PRO A 1 86 ? -33.336 6.710 -2.513 1.00 53.09 86 PRO A C 1
ATOM 642 O O . PRO A 1 86 ? -32.542 6.716 -3.455 1.00 53.09 86 PRO A O 1
ATOM 645 N N . ALA A 1 87 ? -33.614 7.791 -1.789 1.00 49.41 87 ALA A N 1
ATOM 646 C CA . ALA A 1 87 ? -32.907 9.044 -1.951 1.00 49.41 87 ALA A CA 1
ATOM 647 C C . ALA A 1 87 ? -31.403 8.774 -1.846 1.00 49.41 87 ALA A C 1
ATOM 649 O O . ALA A 1 87 ? -30.925 8.288 -0.821 1.00 49.41 87 ALA A O 1
ATOM 650 N N . THR A 1 88 ? -30.680 9.076 -2.925 1.00 49.09 88 THR A N 1
ATOM 651 C CA . THR A 1 88 ? -29.225 9.169 -2.963 1.00 49.09 88 THR A CA 1
ATOM 652 C C . THR A 1 88 ? -28.799 10.159 -1.884 1.00 49.09 88 THR A C 1
ATOM 654 O O . THR A 1 88 ? -28.814 11.372 -2.087 1.00 49.09 88 THR A O 1
ATOM 657 N N . SER A 1 89 ? -28.491 9.648 -0.694 1.00 50.19 89 SER A N 1
ATOM 658 C CA . SER A 1 89 ? -27.898 10.427 0.382 1.00 50.19 89 SER A CA 1
ATOM 659 C C . SER A 1 89 ? -26.553 10.930 -0.119 1.00 50.19 89 SER A C 1
ATOM 661 O O . SER A 1 89 ? -25.687 10.130 -0.477 1.00 50.19 89 SER A O 1
ATOM 663 N N . ALA A 1 90 ? -26.416 12.253 -0.198 1.00 57.50 90 ALA A N 1
ATOM 664 C CA . ALA A 1 90 ? -25.191 12.906 -0.626 1.00 57.50 90 ALA A CA 1
ATOM 665 C C . ALA A 1 90 ? -23.987 12.344 0.156 1.00 57.50 90 ALA A C 1
ATOM 667 O O . ALA A 1 90 ? -24.100 12.131 1.370 1.00 57.50 90 ALA A O 1
ATOM 668 N N . PRO A 1 91 ? -22.846 12.090 -0.512 1.00 55.69 91 PRO A N 1
ATOM 669 C CA . PRO A 1 91 ? -21.650 11.606 0.156 1.00 55.69 91 PRO A CA 1
ATOM 670 C C . PRO A 1 91 ? -21.262 12.614 1.234 1.00 55.69 91 PRO A C 1
ATOM 672 O O . PRO A 1 91 ? -21.006 13.785 0.956 1.00 55.69 91 PRO A O 1
ATOM 675 N N . THR A 1 92 ? -21.267 12.164 2.486 1.00 51.59 92 THR A N 1
ATOM 676 C CA . THR A 1 92 ? -20.778 12.971 3.601 1.00 51.59 92 THR A CA 1
ATOM 677 C C . THR A 1 92 ? -19.279 13.137 3.390 1.00 51.59 92 THR A C 1
ATOM 679 O O . THR A 1 92 ? -18.518 12.173 3.464 1.00 51.59 92 THR A O 1
ATOM 682 N N . SER A 1 93 ? -18.863 14.350 3.035 1.00 56.56 93 SER A N 1
ATOM 683 C CA . SER A 1 93 ? -17.467 14.706 2.814 1.00 56.56 93 SER A CA 1
ATOM 684 C C . SER A 1 93 ? -16.734 14.718 4.155 1.00 56.56 93 SER A C 1
ATOM 686 O O . SER A 1 93 ? -16.644 15.752 4.817 1.00 56.56 93 SER A O 1
ATOM 688 N N . THR A 1 94 ? -16.252 13.557 4.590 1.00 68.44 94 THR A N 1
ATOM 689 C CA . THR A 1 94 ? -15.342 13.462 5.733 1.00 68.44 94 THR A CA 1
ATOM 690 C C . THR A 1 94 ? -14.046 14.182 5.378 1.00 68.44 94 THR A C 1
ATOM 692 O O . THR A 1 94 ? -13.388 13.816 4.404 1.00 68.44 94 THR A O 1
ATOM 695 N N . THR A 1 95 ? -13.698 15.214 6.148 1.00 84.31 95 THR A N 1
ATOM 696 C CA . THR A 1 95 ? -12.435 15.948 6.010 1.00 84.31 95 THR A CA 1
ATOM 697 C C . THR A 1 95 ? -11.258 14.979 6.126 1.00 84.31 95 THR A C 1
ATOM 699 O O . THR A 1 95 ? -11.165 14.246 7.108 1.00 84.31 95 THR A O 1
ATOM 702 N N . LEU A 1 96 ? -10.376 14.981 5.124 1.00 89.12 96 LEU A N 1
ATOM 703 C CA . LEU A 1 96 ? -9.162 14.164 5.101 1.00 89.12 96 LEU A CA 1
ATOM 704 C C . LEU A 1 96 ? -8.240 14.533 6.272 1.00 89.12 96 LEU A C 1
ATOM 706 O O . LEU A 1 96 ? -8.046 15.723 6.546 1.00 89.12 96 LEU A O 1
ATOM 710 N N . ASP A 1 97 ? -7.663 13.534 6.947 1.00 93.31 97 ASP A N 1
ATOM 711 C CA . ASP A 1 97 ? -6.693 13.768 8.016 1.00 93.31 97 ASP A CA 1
ATOM 712 C C . ASP A 1 97 ? -5.534 14.632 7.497 1.00 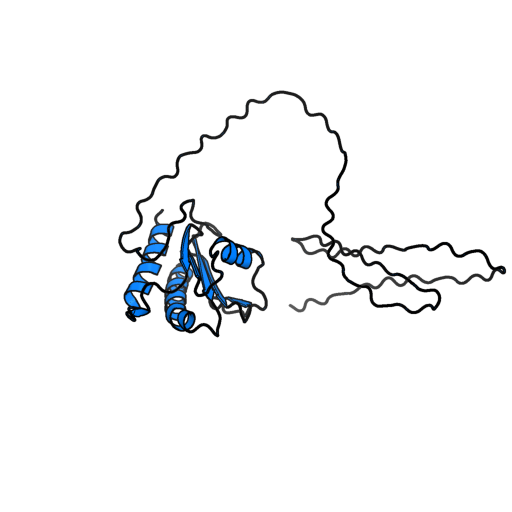93.31 97 ASP A C 1
ATOM 714 O O . ASP A 1 97 ? -4.966 14.399 6.429 1.00 93.31 97 ASP A O 1
ATOM 718 N N . SER A 1 98 ? -5.168 15.654 8.270 1.00 95.19 98 SER A N 1
ATOM 719 C CA . SER A 1 98 ? -4.106 16.590 7.907 1.00 95.19 98 SER A CA 1
ATOM 720 C C . SER A 1 98 ? -2.724 15.945 7.739 1.00 95.19 98 SER A C 1
ATOM 722 O O . SER A 1 98 ? -1.858 16.584 7.143 1.00 95.19 98 SER A O 1
ATOM 724 N N . ARG A 1 99 ? -2.506 14.721 8.229 1.00 96.69 99 ARG A N 1
ATOM 725 C CA . ARG A 1 99 ? -1.281 13.930 8.033 1.00 96.69 99 ARG A CA 1
ATOM 726 C C . ARG A 1 99 ? -1.201 13.305 6.636 1.00 96.69 99 ARG A C 1
ATOM 728 O O . ARG A 1 99 ? -0.104 13.032 6.165 1.00 96.69 99 ARG A O 1
ATOM 735 N N . ILE A 1 100 ? -2.333 13.152 5.947 1.00 96.88 100 ILE A N 1
ATOM 736 C CA . ILE A 1 100 ? -2.406 12.577 4.601 1.00 96.88 100 ILE A CA 1
ATOM 737 C C . ILE A 1 100 ? -2.195 13.694 3.573 1.00 96.88 100 ILE A C 1
ATOM 739 O O . ILE A 1 100 ? -2.856 14.739 3.599 1.00 96.88 100 ILE A O 1
ATOM 743 N N . LYS A 1 101 ? -1.209 13.507 2.698 1.00 97.44 101 LYS A N 1
ATOM 744 C CA . LYS A 1 101 ? -0.703 14.496 1.737 1.00 97.44 101 LYS A CA 1
ATOM 745 C C . LYS A 1 101 ? -0.431 13.928 0.353 1.00 97.44 101 LYS A C 1
ATOM 747 O O . LYS A 1 101 ? -0.550 14.676 -0.613 1.00 97.44 101 LYS A O 1
ATOM 752 N N . THR A 1 102 ? -0.000 12.675 0.257 1.00 97.88 102 THR A N 1
ATOM 753 C CA . THR A 1 102 ? 0.512 12.075 -0.981 1.00 97.88 102 THR A CA 1
ATOM 754 C C . THR A 1 102 ? -0.470 11.107 -1.629 1.00 97.88 102 THR A C 1
ATOM 756 O O . THR A 1 102 ? -0.301 10.774 -2.799 1.00 97.88 102 THR A O 1
ATOM 759 N N . PHE A 1 103 ? -1.506 10.686 -0.903 1.00 97.62 103 PHE A N 1
ATOM 760 C CA . PHE A 1 103 ? -2.592 9.874 -1.442 1.00 97.62 103 PHE A CA 1
ATOM 761 C C . PHE A 1 103 ? -3.697 10.729 -2.060 1.00 97.62 103 PHE A C 1
ATOM 763 O O . PHE A 1 103 ? -4.078 11.774 -1.531 1.00 97.62 103 PHE A O 1
ATOM 770 N N . GLU A 1 104 ? -4.244 10.240 -3.166 1.00 96.06 104 GLU A N 1
ATOM 771 C CA . GLU A 1 104 ? -5.444 10.779 -3.791 1.00 96.06 104 GLU A CA 1
ATOM 772 C C . GLU A 1 104 ? -6.688 10.181 -3.125 1.00 96.06 104 GLU A C 1
ATOM 774 O O . GLU A 1 104 ? -6.786 8.963 -2.977 1.00 96.06 104 GLU A O 1
ATOM 779 N N . ASP A 1 105 ? -7.643 11.029 -2.735 1.00 95.38 105 ASP A N 1
ATOM 780 C CA . ASP A 1 105 ? -8.979 10.602 -2.311 1.00 95.38 105 ASP A CA 1
ATOM 781 C C . ASP A 1 105 ? -9.901 10.531 -3.535 1.00 95.38 105 ASP A C 1
ATOM 783 O O . ASP A 1 105 ? -10.349 11.558 -4.048 1.00 95.38 105 ASP A O 1
ATOM 787 N N . ARG A 1 106 ? -10.208 9.314 -3.988 1.00 92.75 106 ARG A N 1
ATOM 788 C CA . ARG A 1 106 ? -11.126 9.060 -5.110 1.00 92.75 106 ARG A CA 1
ATOM 789 C C . ARG A 1 106 ? -12.603 9.166 -4.711 1.00 92.75 106 ARG A C 1
ATOM 791 O O . ARG A 1 106 ? -13.486 8.982 -5.547 1.00 92.75 106 ARG A O 1
ATOM 798 N N . GLY A 1 107 ? -12.890 9.477 -3.446 1.00 90.44 107 GLY A N 1
ATOM 799 C CA . GLY A 1 107 ? -14.234 9.513 -2.891 1.00 90.44 107 GLY A CA 1
ATOM 800 C C . GLY A 1 107 ? -14.844 8.119 -2.718 1.00 90.44 107 GLY A C 1
ATOM 801 O O . GLY A 1 107 ? -14.169 7.095 -2.767 1.00 90.44 107 GLY A O 1
ATOM 802 N N . GLY A 1 108 ? -16.156 8.080 -2.482 1.00 89.19 108 GLY A N 1
ATOM 803 C CA . GLY A 1 108 ? -16.884 6.828 -2.272 1.00 89.19 108 GLY A CA 1
ATOM 804 C C . GLY A 1 108 ? -16.720 6.226 -0.872 1.00 89.19 108 GLY A C 1
ATOM 805 O O . GLY A 1 108 ? -16.194 6.842 0.060 1.00 89.19 108 GLY A O 1
ATOM 806 N N . SER A 1 109 ? -17.259 5.019 -0.705 1.00 93.38 109 SER A N 1
ATOM 807 C CA . SER A 1 109 ? -17.183 4.257 0.543 1.00 93.38 109 SER A CA 1
ATOM 808 C C . SER A 1 109 ? -15.876 3.476 0.640 1.00 93.38 109 SER A C 1
ATOM 810 O O . SER A 1 109 ? -15.391 2.953 -0.357 1.00 93.38 109 SER A O 1
ATOM 812 N N . VAL A 1 110 ? -15.364 3.315 1.860 1.00 96.56 110 VAL A N 1
ATOM 813 C CA . VAL A 1 110 ? -14.223 2.435 2.141 1.00 96.56 110 VAL A CA 1
ATOM 814 C C . VAL A 1 110 ? -14.610 0.980 1.860 1.00 96.56 110 VAL A C 1
ATOM 816 O O . VAL A 1 110 ? -15.544 0.461 2.477 1.00 96.56 110 VAL A O 1
ATOM 819 N N . CYS A 1 111 ? -13.881 0.307 0.969 1.00 96.31 111 CYS A N 1
ATOM 820 C CA . CYS A 1 111 ? -14.038 -1.126 0.739 1.00 96.31 111 CYS A CA 1
ATOM 821 C C . CYS A 1 111 ? -13.681 -1.918 1.996 1.00 96.31 111 CYS A C 1
ATOM 823 O O . CYS A 1 111 ? -12.645 -1.689 2.630 1.00 96.31 111 CYS A O 1
ATOM 825 N N . ARG A 1 112 ? -14.536 -2.887 2.331 1.00 97.75 112 ARG A N 1
ATOM 826 C CA . ARG A 1 112 ? -14.398 -3.731 3.517 1.00 97.75 112 ARG A CA 1
ATOM 827 C C . ARG A 1 112 ? -14.543 -5.207 3.158 1.00 97.75 112 ARG A C 1
ATOM 829 O O . ARG A 1 112 ? -15.376 -5.561 2.331 1.00 97.75 112 ARG A O 1
ATOM 836 N N . VAL A 1 113 ? -13.773 -6.057 3.829 1.00 96.81 113 VAL A N 1
ATOM 837 C CA . VAL A 1 113 ? -13.886 -7.522 3.799 1.00 96.81 113 VAL A CA 1
ATOM 838 C C . VAL A 1 113 ? -14.101 -7.983 5.234 1.00 96.81 113 VAL A C 1
ATOM 840 O O . VAL A 1 113 ? -13.361 -7.582 6.133 1.00 96.81 113 VAL A O 1
ATOM 843 N N . ASP A 1 114 ? -15.154 -8.763 5.476 1.00 96.50 114 ASP A N 1
ATOM 844 C CA . ASP A 1 114 ? -15.589 -9.158 6.826 1.00 96.50 114 ASP A CA 1
ATOM 845 C C . ASP A 1 114 ? -15.789 -7.951 7.771 1.00 96.50 114 ASP A C 1
ATOM 847 O O . ASP A 1 114 ? -15.439 -7.987 8.951 1.00 96.50 114 ASP A O 1
ATOM 851 N N . GLY A 1 115 ? -16.286 -6.829 7.233 1.00 96.69 115 GLY A N 1
ATOM 852 C CA . GLY A 1 115 ? -16.490 -5.576 7.974 1.00 96.69 115 GLY A CA 1
ATOM 853 C C . GLY A 1 115 ? -15.219 -4.759 8.251 1.00 96.69 115 GLY A C 1
ATOM 854 O O . GLY A 1 115 ? -15.314 -3.634 8.746 1.00 96.69 115 GLY A O 1
ATOM 855 N N . LYS A 1 116 ? -14.035 -5.262 7.891 1.00 98.19 116 LYS A N 1
ATOM 856 C CA . LYS A 1 116 ? -12.743 -4.595 8.115 1.00 98.19 116 LYS A CA 1
ATOM 857 C C . LYS A 1 116 ? -12.266 -3.885 6.850 1.00 98.19 116 LYS A C 1
ATOM 859 O O . LYS A 1 116 ? -12.417 -4.468 5.777 1.00 98.19 116 LYS A O 1
ATOM 864 N N . PRO A 1 117 ? -11.675 -2.679 6.931 1.00 98.31 117 PRO A N 1
ATOM 865 C CA . PRO A 1 117 ? -11.062 -2.042 5.769 1.00 98.31 117 PRO A CA 1
ATOM 866 C C . PRO A 1 117 ? -10.008 -2.958 5.141 1.00 98.31 117 PRO A C 1
ATOM 868 O O . PRO A 1 117 ? -9.248 -3.606 5.865 1.00 98.31 117 PRO A O 1
ATOM 871 N N . ILE A 1 118 ? -9.970 -3.010 3.810 1.00 98.56 118 ILE A N 1
ATOM 872 C CA . ILE A 1 118 ? -8.953 -3.760 3.065 1.00 98.56 118 ILE A CA 1
ATOM 873 C C . ILE A 1 118 ? -7.928 -2.809 2.446 1.00 98.56 118 ILE A C 1
ATOM 875 O O . ILE A 1 118 ? -8.302 -1.860 1.757 1.00 98.56 118 ILE A O 1
ATOM 879 N N . ILE A 1 119 ? -6.639 -3.056 2.671 1.00 98.69 119 ILE A N 1
ATOM 880 C CA . ILE A 1 119 ? -5.541 -2.282 2.073 1.00 98.69 119 ILE A CA 1
ATOM 881 C C . ILE A 1 119 ? -4.658 -3.174 1.208 1.00 98.69 119 ILE A C 1
ATOM 883 O O . ILE A 1 119 ? -4.557 -4.374 1.445 1.00 98.69 119 ILE A O 1
ATOM 887 N N . ARG A 1 120 ? -4.036 -2.597 0.184 1.00 98.69 120 ARG A N 1
ATOM 888 C CA . ARG A 1 120 ? -3.231 -3.348 -0.777 1.00 98.69 120 ARG A CA 1
ATOM 889 C C . ARG A 1 120 ? -2.005 -2.566 -1.199 1.00 98.69 120 ARG A C 1
ATOM 891 O O . ARG A 1 120 ? -2.118 -1.372 -1.491 1.00 98.69 120 ARG A O 1
ATOM 898 N N . MET A 1 121 ? -0.885 -3.263 -1.303 1.00 98.69 121 MET A N 1
ATOM 899 C CA . MET A 1 121 ? 0.282 -2.829 -2.058 1.00 98.69 121 MET A CA 1
ATOM 900 C C . MET A 1 121 ? 0.500 -3.792 -3.221 1.00 98.69 121 MET A C 1
ATOM 902 O O . MET A 1 121 ? 0.387 -5.003 -3.064 1.00 98.69 121 MET A O 1
ATOM 906 N N . TYR A 1 122 ? 0.835 -3.244 -4.382 1.00 98.69 122 TYR A N 1
ATOM 907 C CA . TYR A 1 122 ? 1.221 -4.007 -5.561 1.00 98.69 122 TYR A CA 1
ATOM 908 C C . TYR A 1 122 ? 2.639 -3.634 -5.967 1.00 98.69 122 TYR A C 1
ATOM 910 O O . TYR A 1 12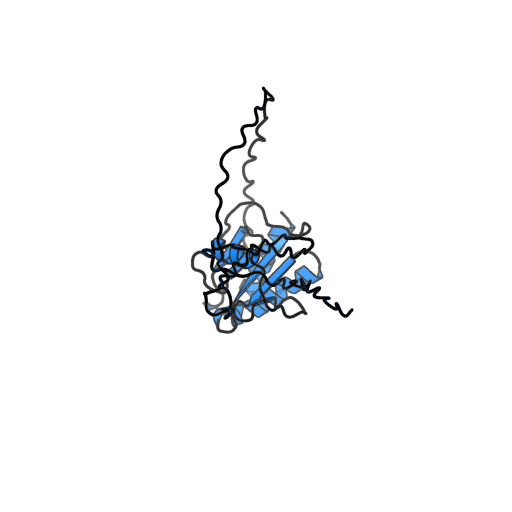2 ? 2.967 -2.446 -6.083 1.00 98.69 122 TYR A O 1
ATOM 918 N N . SER A 1 123 ? 3.474 -4.639 -6.208 1.00 98.56 123 SER A N 1
ATOM 919 C CA . SER A 1 123 ? 4.898 -4.471 -6.474 1.00 98.56 123 SER A CA 1
ATOM 920 C C . SER A 1 123 ? 5.445 -5.501 -7.470 1.00 98.56 123 SER A C 1
ATOM 922 O O . SER A 1 123 ? 4.698 -6.266 -8.085 1.00 98.56 123 SER A O 1
ATOM 924 N N . LYS A 1 124 ? 6.764 -5.453 -7.689 1.00 98.12 124 LYS A N 1
ATOM 925 C CA . LYS A 1 124 ? 7.566 -6.430 -8.440 1.00 98.12 124 LYS A CA 1
ATOM 926 C C . LYS A 1 124 ? 8.936 -6.554 -7.775 1.00 98.12 124 LYS A C 1
ATOM 928 O O . LYS A 1 124 ? 9.441 -5.538 -7.297 1.00 98.12 124 LYS A O 1
ATOM 933 N N . ASN A 1 125 ? 9.598 -7.709 -7.842 1.00 95.75 125 ASN A N 1
ATOM 934 C CA . ASN A 1 125 ? 10.959 -7.842 -7.295 1.00 95.75 125 ASN A CA 1
ATOM 935 C C . ASN A 1 125 ? 11.979 -6.971 -8.039 1.00 95.75 125 ASN A C 1
ATOM 937 O O . ASN A 1 125 ? 12.930 -6.478 -7.451 1.00 95.75 125 ASN A O 1
ATOM 941 N N . SER A 1 126 ? 11.780 -6.732 -9.338 1.00 94.75 126 SER A N 1
ATOM 942 C CA . SER A 1 126 ? 12.693 -5.915 -10.150 1.00 94.75 126 SER A CA 1
ATOM 943 C C . SER A 1 126 ? 12.497 -4.398 -9.981 1.00 94.75 126 SER A C 1
ATOM 945 O O . SER A 1 126 ? 12.992 -3.618 -10.797 1.00 94.75 126 SER A O 1
ATOM 947 N N . CYS A 1 127 ? 11.698 -3.961 -9.006 1.00 96.38 127 CYS A N 1
ATOM 948 C CA . CYS A 1 127 ? 11.297 -2.571 -8.823 1.00 96.38 127 CYS A CA 1
ATOM 949 C C . CYS A 1 127 ? 12.044 -1.938 -7.644 1.00 96.38 127 CYS A C 1
ATOM 951 O O . CYS A 1 127 ? 11.653 -2.096 -6.491 1.00 96.38 127 CYS A O 1
ATOM 953 N N . HIS A 1 128 ? 13.060 -1.124 -7.938 1.00 95.31 128 HIS A N 1
ATOM 954 C CA . HIS A 1 128 ? 13.856 -0.457 -6.902 1.00 95.31 128 HIS A CA 1
ATOM 955 C C . HIS A 1 128 ? 13.027 0.455 -5.978 1.00 95.31 128 HIS A C 1
ATOM 957 O O . HIS A 1 128 ? 13.236 0.499 -4.769 1.00 95.31 128 HIS A O 1
ATOM 963 N N . ASN A 1 129 ? 12.030 1.159 -6.523 1.00 96.19 129 ASN A N 1
ATOM 964 C CA . ASN A 1 129 ? 11.137 1.978 -5.698 1.00 96.19 129 ASN A CA 1
ATOM 965 C C . ASN A 1 129 ? 10.282 1.120 -4.756 1.00 96.19 129 ASN A C 1
ATOM 967 O O . ASN A 1 129 ? 9.968 1.550 -3.651 1.00 96.19 129 ASN A O 1
ATOM 971 N N . CYS A 1 130 ? 9.935 -0.098 -5.165 1.00 97.88 130 CYS A N 1
ATOM 972 C CA . CYS A 1 130 ? 9.157 -1.016 -4.351 1.00 97.88 130 CYS A CA 1
ATOM 973 C C . CYS A 1 130 ? 9.979 -1.544 -3.170 1.00 97.88 130 CYS A C 1
ATOM 975 O O . CYS A 1 130 ? 9.454 -1.611 -2.065 1.00 97.88 130 CYS A O 1
ATOM 977 N N . GLU A 1 131 ? 11.271 -1.834 -3.368 1.00 97.44 131 GLU A N 1
ATOM 978 C CA . GLU A 1 131 ? 12.192 -2.257 -2.296 1.00 97.44 131 GLU A CA 1
ATOM 979 C C . GLU A 1 131 ? 12.252 -1.246 -1.142 1.00 97.44 131 GLU A C 1
ATOM 981 O O . GLU A 1 131 ? 12.429 -1.624 0.016 1.00 97.44 131 GLU A O 1
ATOM 986 N N . TRP A 1 132 ? 12.094 0.047 -1.444 1.00 98.31 132 TRP A N 1
ATOM 987 C CA . TRP A 1 132 ? 12.133 1.103 -0.436 1.00 98.31 132 TRP A CA 1
ATOM 988 C C . TRP A 1 132 ? 10.869 1.134 0.438 1.00 98.31 132 TRP A C 1
ATOM 990 O O . TRP A 1 132 ? 10.975 1.257 1.659 1.00 98.31 132 TRP A O 1
ATOM 1000 N N . SER A 1 133 ? 9.682 1.008 -0.165 1.00 98.06 133 SER A N 1
ATOM 1001 C CA . SER A 1 133 ? 8.394 1.161 0.528 1.00 98.06 133 SER A CA 1
ATOM 1002 C C . SER A 1 133 ? 7.817 -0.144 1.077 1.00 98.06 133 SER A C 1
ATOM 1004 O O . SER A 1 133 ? 7.120 -0.104 2.089 1.00 98.06 133 SER A O 1
ATOM 1006 N N . ALA A 1 134 ? 8.106 -1.285 0.443 1.00 98.38 134 ALA A N 1
ATOM 1007 C CA . ALA A 1 134 ? 7.622 -2.610 0.834 1.00 98.38 134 ALA A CA 1
ATOM 1008 C C . ALA A 1 134 ? 7.833 -2.922 2.325 1.00 98.38 134 ALA A C 1
ATOM 1010 O O . ALA A 1 134 ? 6.846 -3.155 3.015 1.00 98.38 134 ALA A O 1
ATOM 1011 N N . PRO A 1 135 ? 9.053 -2.827 2.892 1.00 98.44 135 PRO A N 1
ATOM 1012 C CA . PRO A 1 135 ? 9.259 -3.159 4.304 1.00 98.44 135 PRO A CA 1
ATOM 1013 C C . PRO A 1 135 ? 8.553 -2.196 5.272 1.00 98.44 135 PRO A C 1
ATOM 1015 O O . PRO A 1 135 ? 8.352 -2.534 6.439 1.00 98.44 135 PRO A O 1
ATOM 1018 N N . ILE A 1 136 ? 8.206 -0.983 4.826 1.00 98.69 136 ILE A N 1
ATOM 1019 C CA . ILE A 1 136 ? 7.439 -0.016 5.624 1.00 98.69 136 ILE A CA 1
ATOM 1020 C C . ILE A 1 136 ? 5.964 -0.410 5.602 1.00 98.69 136 ILE A C 1
ATOM 1022 O O . ILE A 1 136 ? 5.345 -0.525 6.659 1.00 98.69 136 ILE A O 1
ATOM 1026 N N . PHE A 1 137 ? 5.423 -0.656 4.405 1.00 98.75 137 PHE A N 1
ATOM 1027 C CA . PHE A 1 137 ? 4.053 -1.116 4.229 1.00 98.75 137 PHE A CA 1
ATOM 1028 C C . PHE A 1 137 ? 3.815 -2.428 4.978 1.00 98.75 137 PHE A C 1
ATOM 1030 O O . PHE A 1 137 ? 2.892 -2.487 5.783 1.00 98.75 137 PHE A O 1
ATOM 1037 N N . ASP A 1 138 ? 4.681 -3.428 4.797 1.00 98.69 138 ASP A N 1
ATOM 1038 C CA . ASP A 1 138 ? 4.503 -4.760 5.378 1.00 98.69 138 ASP A CA 1
ATOM 1039 C C . ASP A 1 138 ? 4.493 -4.726 6.902 1.00 98.69 138 ASP A C 1
ATOM 1041 O O . ASP A 1 138 ? 3.634 -5.343 7.535 1.00 98.69 138 ASP A O 1
ATOM 1045 N N . ARG A 1 139 ? 5.401 -3.945 7.501 1.00 98.62 139 ARG A N 1
ATOM 1046 C CA . ARG A 1 139 ? 5.440 -3.736 8.951 1.00 98.62 139 ARG A CA 1
ATOM 1047 C C . ARG A 1 139 ? 4.134 -3.120 9.449 1.00 98.62 139 ARG A C 1
ATOM 1049 O O . ARG A 1 139 ? 3.502 -3.677 10.343 1.00 98.62 139 ARG A O 1
ATOM 1056 N N . VAL A 1 140 ? 3.713 -1.994 8.864 1.00 98.75 140 VAL A N 1
ATOM 1057 C CA . VAL A 1 140 ? 2.489 -1.294 9.285 1.00 98.75 140 VAL A CA 1
ATOM 1058 C C . VAL A 1 140 ? 1.265 -2.182 9.081 1.00 98.75 140 VAL A C 1
ATOM 1060 O O . VAL A 1 140 ? 0.475 -2.354 10.004 1.00 98.75 140 VAL A O 1
ATOM 1063 N N . ALA A 1 141 ? 1.107 -2.776 7.901 1.00 98.69 141 ALA A N 1
ATOM 1064 C CA . ALA A 1 141 ? -0.022 -3.635 7.576 1.00 98.69 141 ALA A CA 1
ATOM 1065 C C . ALA A 1 141 ? -0.137 -4.808 8.561 1.00 98.69 141 ALA A C 1
ATOM 1067 O O . ALA A 1 141 ? -1.209 -5.014 9.138 1.00 98.69 141 ALA A O 1
ATOM 1068 N N . SER A 1 142 ? 0.975 -5.503 8.824 1.00 98.62 142 SER A N 1
ATOM 1069 C CA . SER A 1 142 ? 1.023 -6.634 9.755 1.00 98.62 142 SER A CA 1
ATOM 1070 C C . SER A 1 142 ? 0.590 -6.230 11.165 1.00 98.62 142 SER A C 1
ATOM 1072 O O . SER A 1 142 ? -0.277 -6.880 11.743 1.00 98.62 142 SER A O 1
ATOM 1074 N N . GLU A 1 143 ? 1.071 -5.099 11.694 1.00 98.62 143 GLU A N 1
ATOM 1075 C CA . GLU A 1 143 ? 0.683 -4.629 13.032 1.00 98.62 143 GLU A CA 1
ATOM 1076 C C . GLU A 1 143 ? -0.835 -4.418 13.194 1.00 98.62 143 GLU A C 1
ATOM 1078 O O . GLU A 1 143 ? -1.399 -4.690 14.258 1.00 98.62 143 GLU A O 1
ATOM 1083 N N . TYR A 1 144 ? -1.522 -3.894 12.172 1.00 98.62 144 TYR A N 1
ATOM 1084 C CA . TYR A 1 144 ? -2.979 -3.700 12.228 1.00 98.62 144 TYR A CA 1
ATOM 1085 C C . TYR A 1 144 ? -3.752 -4.986 11.895 1.00 98.62 144 TYR A C 1
ATOM 1087 O O . TYR A 1 144 ? -4.859 -5.173 12.413 1.00 98.62 144 TYR A O 1
ATOM 1095 N N . MET A 1 145 ? -3.188 -5.885 11.082 1.00 98.25 145 MET A N 1
ATOM 1096 C CA . MET A 1 145 ? -3.738 -7.224 10.844 1.00 98.25 145 MET A CA 1
ATOM 1097 C C . MET A 1 145 ? -3.707 -8.083 12.109 1.00 98.25 145 MET A C 1
ATOM 1099 O O . MET A 1 145 ? -4.719 -8.699 12.439 1.00 98.25 145 MET A O 1
ATOM 1103 N N . GLU A 1 146 ? -2.602 -8.073 12.856 1.00 98.31 146 GLU A N 1
ATOM 1104 C CA . GLU A 1 146 ? -2.442 -8.788 14.132 1.00 98.31 146 GLU A CA 1
ATOM 1105 C C . GLU A 1 146 ? -3.452 -8.314 15.184 1.00 98.31 146 GLU A C 1
ATOM 1107 O O . GLU A 1 146 ? -4.016 -9.113 15.932 1.00 98.31 146 GLU A O 1
ATOM 1112 N N . LYS A 1 147 ? -3.762 -7.011 15.193 1.00 98.38 147 LYS A N 1
ATOM 1113 C CA . LYS A 1 147 ? -4.837 -6.426 16.017 1.00 98.38 147 LYS A CA 1
ATOM 1114 C C . LYS A 1 147 ? -6.240 -6.754 15.496 1.00 98.38 147 LYS A C 1
ATOM 1116 O O . LYS A 1 147 ? -7.234 -6.399 16.126 1.00 98.38 147 LYS A O 1
ATOM 1121 N N . GLY A 1 148 ? -6.342 -7.387 14.330 1.00 98.12 148 GLY A N 1
ATOM 1122 C CA . GLY A 1 148 ? -7.598 -7.730 13.684 1.00 98.12 148 GLY A CA 1
ATOM 1123 C C . GLY A 1 148 ? -8.393 -6.517 13.204 1.00 98.12 148 GLY A C 1
ATOM 1124 O O . GLY A 1 148 ? -9.610 -6.640 13.075 1.00 98.12 148 GLY A O 1
ATOM 1125 N N . LEU A 1 149 ? -7.747 -5.379 12.944 1.00 98.44 149 LEU A N 1
ATOM 1126 C CA . LEU A 1 149 ? -8.414 -4.125 12.580 1.00 98.44 149 LEU A CA 1
ATOM 1127 C C . LEU A 1 149 ? -8.622 -3.970 11.070 1.00 98.44 149 LEU A C 1
ATOM 1129 O O . LEU A 1 149 ? -9.578 -3.321 10.652 1.00 98.44 149 LEU A O 1
ATOM 1133 N N . ILE A 1 150 ? -7.761 -4.588 10.261 1.00 98.62 150 ILE A N 1
ATOM 1134 C CA . ILE A 1 150 ? -7.803 -4.519 8.795 1.00 98.62 150 ILE A CA 1
ATOM 1135 C C . ILE A 1 150 ? -7.626 -5.901 8.160 1.00 98.62 150 ILE A C 1
ATOM 1137 O O . ILE A 1 150 ? -7.257 -6.873 8.824 1.00 98.62 150 ILE A O 1
ATOM 1141 N N . LYS A 1 151 ? -7.869 -5.966 6.853 1.00 98.56 151 LYS A N 1
ATOM 1142 C CA . LYS A 1 151 ? -7.298 -6.968 5.949 1.00 98.56 151 LYS A CA 1
ATOM 1143 C C . LYS A 1 151 ? -6.230 -6.274 5.105 1.00 98.56 151 LYS A C 1
ATOM 1145 O O . LYS A 1 151 ? -6.442 -5.131 4.700 1.00 98.56 151 LYS A O 1
ATOM 1150 N N . ALA A 1 152 ? -5.108 -6.928 4.839 1.00 98.62 152 ALA A N 1
ATOM 1151 C CA . ALA A 1 152 ? -4.095 -6.375 3.955 1.00 98.62 152 ALA A CA 1
ATOM 1152 C C . ALA A 1 152 ? -3.497 -7.448 3.051 1.00 98.62 152 ALA A C 1
ATOM 1154 O O . ALA A 1 152 ? -3.464 -8.614 3.438 1.00 98.62 152 ALA A O 1
ATOM 1155 N N . HIS A 1 153 ? -3.036 -7.013 1.881 1.00 98.62 153 HIS A N 1
ATOM 1156 C CA . HIS A 1 153 ? -2.290 -7.824 0.923 1.00 98.62 153 HIS A CA 1
ATOM 1157 C C . HIS A 1 153 ? -1.100 -7.024 0.388 1.00 98.62 153 HIS A C 1
ATOM 1159 O O . HIS A 1 153 ? -1.227 -5.820 0.126 1.00 98.62 153 HIS A O 1
ATOM 1165 N N . HIS A 1 154 ? 0.035 -7.684 0.191 1.00 98.62 154 HIS A N 1
ATOM 1166 C CA . HIS A 1 154 ? 1.148 -7.161 -0.588 1.00 98.62 154 HIS A CA 1
ATOM 1167 C C . HIS A 1 154 ? 1.452 -8.128 -1.728 1.00 98.62 154 HIS A C 1
ATOM 1169 O O . HIS A 1 154 ? 2.186 -9.100 -1.591 1.00 98.62 154 HIS A O 1
ATOM 1175 N N . TRP A 1 155 ? 0.891 -7.811 -2.887 1.00 98.56 155 TRP A N 1
ATOM 1176 C CA . TRP A 1 155 ? 1.002 -8.624 -4.080 1.00 98.56 155 TRP A CA 1
ATOM 1177 C C . TRP A 1 155 ? 2.255 -8.292 -4.890 1.00 98.56 155 TRP A C 1
ATOM 1179 O O . TRP A 1 155 ? 2.427 -7.160 -5.353 1.00 98.56 155 TRP A O 1
ATOM 1189 N N . VAL A 1 156 ? 3.091 -9.298 -5.138 1.00 98.06 156 VAL A N 1
ATOM 1190 C CA . VAL A 1 156 ? 4.303 -9.183 -5.960 1.00 98.06 156 VAL A CA 1
ATOM 1191 C C . VAL A 1 156 ? 4.059 -9.841 -7.321 1.00 98.06 156 VAL A C 1
ATOM 1193 O O . VAL A 1 156 ? 4.044 -11.064 -7.443 1.00 98.06 156 VAL A O 1
ATOM 1196 N N . PHE A 1 157 ? 3.851 -9.040 -8.371 1.00 96.19 157 PHE A N 1
ATOM 1197 C CA . PHE A 1 157 ? 3.330 -9.530 -9.658 1.00 96.19 157 PHE A CA 1
ATOM 1198 C C . PHE A 1 157 ? 4.202 -10.560 -10.374 1.00 96.19 157 PHE A C 1
ATOM 1200 O O . PHE A 1 157 ? 3.675 -11.398 -11.091 1.00 96.19 157 PHE A O 1
ATOM 1207 N N . ASP A 1 158 ? 5.524 -10.465 -10.274 1.00 94.69 158 ASP A N 1
ATOM 1208 C CA . ASP A 1 158 ? 6.436 -11.336 -11.020 1.00 94.69 158 ASP A CA 1
ATOM 1209 C C . ASP A 1 158 ? 6.576 -12.737 -10.412 1.00 94.69 158 ASP A C 1
ATOM 1211 O O . ASP A 1 158 ? 7.021 -13.651 -11.104 1.00 94.69 158 ASP A O 1
ATOM 1215 N N . VAL A 1 159 ? 6.170 -12.914 -9.153 1.00 95.31 159 VAL A N 1
ATOM 1216 C CA . VAL A 1 159 ? 6.087 -14.226 -8.485 1.00 95.31 159 VAL A CA 1
ATOM 1217 C C . VAL A 1 159 ? 4.655 -14.634 -8.134 1.00 95.31 159 VAL A C 1
ATOM 1219 O O . VAL A 1 159 ? 4.442 -15.771 -7.729 1.00 95.31 159 VAL A O 1
ATOM 1222 N N . GLU A 1 160 ? 3.692 -13.732 -8.343 1.00 95.94 160 GLU A N 1
ATOM 1223 C CA . GLU A 1 160 ? 2.257 -13.928 -8.104 1.00 95.94 160 GLU A CA 1
ATOM 1224 C C . GLU A 1 160 ? 1.939 -14.374 -6.667 1.00 95.94 160 GLU A C 1
ATOM 1226 O O . GLU A 1 160 ? 1.134 -15.283 -6.445 1.00 95.94 160 GLU A O 1
ATOM 1231 N N . ASP A 1 161 ? 2.588 -13.705 -5.708 1.00 97.62 161 ASP A N 1
ATOM 1232 C CA . ASP A 1 161 ? 2.598 -14.044 -4.280 1.00 97.62 161 ASP A CA 1
ATOM 1233 C C . ASP A 1 161 ? 2.086 -12.895 -3.400 1.00 97.62 161 ASP A C 1
ATOM 1235 O O . ASP A 1 161 ? 2.353 -11.729 -3.722 1.00 97.62 161 ASP A O 1
ATOM 1239 N N . ASP A 1 162 ? 1.383 -13.211 -2.306 1.00 98.06 162 ASP A N 1
ATOM 1240 C CA . ASP A 1 162 ? 1.061 -12.253 -1.242 1.00 98.06 162 ASP A CA 1
ATOM 1241 C C . ASP A 1 162 ? 2.061 -12.388 -0.092 1.00 98.06 162 ASP A C 1
ATOM 1243 O O . ASP A 1 162 ? 1.960 -13.275 0.761 1.00 98.06 162 ASP A O 1
ATOM 1247 N N . THR A 1 163 ? 3.012 -11.456 -0.024 1.00 97.44 163 THR A N 1
ATOM 1248 C CA . THR A 1 163 ? 4.120 -11.526 0.938 1.00 97.44 163 THR A CA 1
ATOM 1249 C C . THR A 1 163 ? 3.699 -11.277 2.385 1.00 97.44 163 THR A C 1
ATOM 1251 O O . THR A 1 163 ? 4.524 -11.422 3.287 1.00 97.44 163 THR A O 1
ATOM 1254 N N . LEU A 1 164 ? 2.436 -10.909 2.634 1.00 97.81 164 LEU A N 1
ATOM 1255 C CA . LEU A 1 164 ? 1.877 -10.805 3.985 1.00 97.81 164 LEU A CA 1
ATOM 1256 C C . LEU A 1 164 ? 1.330 -12.131 4.521 1.00 97.81 164 LEU A C 1
ATOM 1258 O O . LEU A 1 164 ? 0.883 -12.182 5.670 1.00 97.81 164 LEU A O 1
ATOM 1262 N N . THR A 1 165 ? 1.356 -13.204 3.729 1.00 96.25 165 THR A N 1
ATOM 1263 C CA . THR A 1 165 ? 0.936 -14.533 4.178 1.00 96.25 165 THR A CA 1
ATOM 1264 C C . THR A 1 165 ? 2.120 -15.490 4.301 1.00 96.25 165 THR A C 1
ATOM 1266 O O . THR A 1 165 ? 3.148 -15.353 3.646 1.00 96.25 165 THR A O 1
ATOM 1269 N N . GLU A 1 166 ? 1.990 -16.501 5.164 1.00 93.88 166 GLU A N 1
ATOM 1270 C CA . GLU A 1 166 ? 3.017 -17.547 5.294 1.00 93.88 166 GLU A CA 1
ATOM 1271 C C . GLU A 1 166 ? 3.053 -18.494 4.085 1.00 93.88 166 GLU A C 1
ATOM 1273 O O . GLU A 1 166 ? 4.038 -19.204 3.862 1.00 93.88 166 GLU A O 1
ATOM 1278 N N . ARG A 1 167 ? 1.945 -18.583 3.343 1.00 95.06 167 ARG A N 1
ATOM 1279 C CA . ARG A 1 167 ? 1.769 -19.564 2.280 1.00 95.06 167 ARG A CA 1
ATOM 1280 C C . ARG A 1 167 ? 2.031 -18.890 0.948 1.00 95.06 167 ARG A C 1
ATOM 1282 O O . ARG A 1 167 ? 1.181 -18.163 0.480 1.00 95.06 167 ARG A O 1
ATOM 1289 N N . MET A 1 168 ? 3.099 -19.310 0.282 1.00 92.94 168 MET A N 1
ATOM 1290 C CA . MET A 1 168 ? 3.367 -18.861 -1.078 1.00 92.94 168 MET A CA 1
ATOM 1291 C C . MET A 1 168 ? 2.211 -19.201 -2.035 1.00 92.94 168 MET A C 1
ATOM 1293 O O . MET A 1 168 ? 1.895 -20.383 -2.261 1.00 92.94 168 MET A O 1
ATOM 1297 N N . GLU A 1 169 ? 1.597 -18.172 -2.608 1.00 94.50 169 GLU A N 1
ATOM 1298 C CA . GLU A 1 169 ? 0.691 -18.285 -3.739 1.00 94.50 169 GLU A CA 1
ATOM 1299 C C . GLU A 1 169 ? 1.465 -18.593 -5.033 1.00 94.50 169 GLU A C 1
ATOM 1301 O O . GLU A 1 169 ? 2.688 -18.515 -5.124 1.00 94.50 169 GLU A O 1
ATOM 1306 N N . ARG A 1 170 ? 0.741 -19.063 -6.050 1.00 90.38 170 ARG A N 1
ATOM 1307 C CA . ARG A 1 170 ? 1.288 -19.301 -7.400 1.00 90.38 170 ARG A CA 1
ATOM 1308 C C . ARG A 1 170 ? 0.442 -18.638 -8.482 1.00 90.38 170 ARG A C 1
ATOM 1310 O O . ARG A 1 170 ? 0.478 -19.073 -9.628 1.00 90.38 170 ARG A O 1
ATOM 1317 N N . SER A 1 171 ? -0.425 -17.731 -8.051 1.00 94.56 171 SER A N 1
ATOM 1318 C CA . SER A 1 171 ? -1.401 -17.042 -8.877 1.00 94.56 171 SER A CA 1
ATOM 1319 C C . SER A 1 171 ? -2.097 -16.000 -8.021 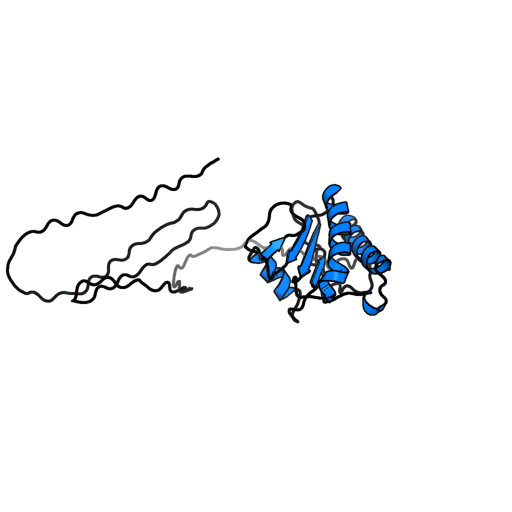1.00 94.56 171 SER A C 1
ATOM 1321 O O . SER A 1 171 ? -2.656 -16.331 -6.968 1.00 94.56 171 SER A O 1
ATOM 1323 N N . MET A 1 172 ? -2.137 -14.775 -8.519 1.00 95.00 172 MET A N 1
ATOM 1324 C CA . MET A 1 172 ? -2.946 -13.719 -7.938 1.00 95.00 172 MET A CA 1
ATOM 1325 C C . MET A 1 172 ? -4.410 -13.887 -8.379 1.00 95.00 172 MET A C 1
ATOM 1327 O O . MET A 1 172 ? -4.652 -14.233 -9.537 1.00 95.00 172 MET A O 1
ATOM 1331 N N . PRO A 1 173 ? -5.403 -13.673 -7.499 1.00 96.19 173 PRO A N 1
ATOM 1332 C CA . PRO A 1 173 ? -6.810 -13.731 -7.892 1.00 96.19 173 PRO A CA 1
ATOM 1333 C C . PRO A 1 173 ? -7.158 -12.694 -8.972 1.00 96.19 173 PRO A C 1
ATOM 1335 O O . PRO A 1 173 ? -6.704 -11.554 -8.896 1.00 96.19 173 PRO A O 1
ATOM 1338 N N . ASP A 1 174 ? -8.037 -13.044 -9.919 1.00 95.38 174 ASP A N 1
ATOM 1339 C CA . ASP A 1 174 ? -8.443 -12.157 -11.028 1.00 95.38 174 ASP A CA 1
ATOM 1340 C C . ASP A 1 174 ? -8.937 -10.777 -10.552 1.00 95.38 174 ASP A C 1
ATOM 1342 O O . ASP A 1 174 ? -8.590 -9.749 -11.135 1.00 95.38 174 ASP A O 1
ATOM 1346 N N . GLY A 1 175 ? -9.685 -10.738 -9.444 1.00 95.56 175 GLY A N 1
ATOM 1347 C CA . GLY A 1 175 ? -10.193 -9.487 -8.869 1.00 95.56 175 GLY A CA 1
ATOM 1348 C C . GLY A 1 175 ? -9.098 -8.536 -8.371 1.00 95.56 175 GLY A C 1
ATOM 1349 O O . GLY A 1 175 ? -9.308 -7.328 -8.313 1.00 95.56 175 GLY A O 1
ATOM 1350 N N . GLU A 1 176 ? -7.904 -9.034 -8.050 1.00 97.00 176 GLU A N 1
ATOM 1351 C CA . GLU A 1 176 ? -6.790 -8.179 -7.625 1.00 97.00 176 GLU A CA 1
ATOM 1352 C C . GLU A 1 176 ? -6.117 -7.502 -8.834 1.00 97.00 176 GLU A C 1
ATOM 1354 O O . GLU A 1 176 ? -5.702 -6.344 -8.744 1.00 97.00 176 GLU A O 1
ATOM 1359 N N . TYR A 1 177 ? -6.110 -8.144 -10.011 1.00 96.25 177 TYR A N 1
ATOM 1360 C CA . TYR A 1 177 ? -5.716 -7.472 -11.255 1.00 96.25 177 TYR A CA 1
ATOM 1361 C C . TYR A 1 177 ? -6.687 -6.344 -11.620 1.00 96.25 177 TYR A C 1
ATOM 1363 O O . TYR A 1 177 ? -6.245 -5.282 -12.057 1.00 96.25 177 TYR A O 1
ATOM 1371 N N . GLU A 1 178 ? -7.992 -6.545 -11.423 1.00 95.75 178 GLU A N 1
ATOM 1372 C CA . GLU A 1 178 ? -9.014 -5.516 -11.659 1.00 95.75 178 GLU A CA 1
ATOM 1373 C C . GLU A 1 178 ? -8.789 -4.298 -10.755 1.00 95.75 178 GLU A C 1
ATOM 1375 O O . GLU A 1 178 ? -8.630 -3.182 -11.253 1.00 95.75 178 GLU A O 1
ATOM 1380 N N . VAL A 1 179 ? -8.622 -4.516 -9.445 1.00 95.44 179 VAL A N 1
ATOM 1381 C CA . VAL A 1 179 ? -8.314 -3.441 -8.486 1.00 95.44 179 VAL A CA 1
ATOM 1382 C C . VAL A 1 179 ? -7.038 -2.686 -8.870 1.00 95.44 179 VAL A C 1
ATOM 1384 O O . VAL A 1 179 ? -6.986 -1.458 -8.748 1.00 95.44 179 VAL A O 1
ATOM 1387 N N . PHE A 1 180 ? -6.000 -3.388 -9.334 1.00 97.06 180 PHE A N 1
ATOM 1388 C CA . PHE A 1 180 ? -4.792 -2.736 -9.831 1.00 97.06 180 PHE A CA 1
ATOM 1389 C C . PHE A 1 180 ? -5.081 -1.896 -11.081 1.00 97.06 180 PHE A C 1
ATOM 1391 O O . PHE A 1 180 ? -4.732 -0.721 -11.105 1.00 97.06 180 PHE A O 1
ATOM 1398 N N . TYR A 1 181 ? -5.722 -2.446 -12.113 1.00 95.50 181 TYR A N 1
ATOM 1399 C CA . TYR A 1 181 ? -5.886 -1.748 -13.391 1.00 95.50 181 TYR A CA 1
ATOM 1400 C C . TYR A 1 181 ? -6.891 -0.590 -13.354 1.00 95.50 181 TYR A C 1
ATOM 1402 O O . TYR A 1 181 ? -6.642 0.426 -14.001 1.00 95.50 181 TYR A O 1
ATOM 1410 N N . GLU A 1 182 ? -7.983 -0.701 -12.600 1.00 92.88 182 GLU A N 1
ATOM 1411 C CA . GLU A 1 182 ? -8.946 0.398 -12.402 1.00 92.88 182 GLU A CA 1
ATOM 1412 C C . GLU A 1 182 ? -8.391 1.494 -11.482 1.00 92.88 182 GLU A C 1
ATOM 1414 O O . GLU A 1 182 ? -8.704 2.686 -11.592 1.00 92.88 182 GLU A O 1
ATOM 1419 N N . GLY A 1 183 ? -7.553 1.069 -10.540 1.00 90.06 183 GLY A N 1
ATOM 1420 C CA . GLY A 1 183 ? -6.862 1.903 -9.574 1.00 90.06 183 GLY A CA 1
ATOM 1421 C C . GLY A 1 183 ? -5.719 2.738 -10.148 1.00 90.06 183 GLY A C 1
ATOM 1422 O O . GLY A 1 183 ? -5.403 3.807 -9.632 1.00 90.06 183 GLY A O 1
ATOM 1423 N N . ASN A 1 184 ? -5.086 2.224 -11.201 1.00 94.06 184 ASN A N 1
ATOM 1424 C CA . ASN A 1 184 ? -3.782 2.659 -11.675 1.00 94.06 184 ASN A CA 1
ATOM 1425 C C . ASN A 1 184 ? -3.742 2.671 -13.205 1.00 94.06 184 ASN A C 1
ATOM 1427 O O . ASN A 1 184 ? -3.209 1.760 -13.845 1.00 94.06 184 ASN A O 1
ATOM 1431 N N . GLU A 1 185 ? -4.265 3.741 -13.800 1.00 92.00 185 GLU A N 1
ATOM 1432 C CA . GLU A 1 185 ? -4.304 3.922 -15.258 1.00 92.00 185 GLU A CA 1
ATOM 1433 C C . GLU A 1 185 ? -2.907 3.866 -15.901 1.00 92.00 185 GLU A C 1
ATOM 1435 O O . GLU A 1 185 ? -2.751 3.412 -17.035 1.00 92.00 185 GLU A O 1
ATOM 1440 N N . ILE A 1 186 ? -1.881 4.276 -15.147 1.00 92.62 186 ILE A N 1
ATOM 1441 C CA . ILE A 1 186 ? -0.472 4.289 -15.565 1.00 92.62 186 ILE A CA 1
ATOM 1442 C C . ILE A 1 186 ? 0.137 2.873 -15.513 1.00 92.62 186 ILE A C 1
ATOM 1444 O O . ILE A 1 186 ? 1.124 2.591 -16.191 1.00 92.62 186 ILE A O 1
ATOM 1448 N N . ARG A 1 187 ? -0.479 1.950 -14.760 1.00 94.00 187 ARG A N 1
ATOM 1449 C CA . ARG A 1 187 ? -0.081 0.538 -14.613 1.00 94.00 187 ARG A CA 1
ATOM 1450 C C . ARG A 1 187 ? 1.351 0.363 -14.099 1.00 94.00 187 ARG A C 1
ATOM 1452 O O . ARG A 1 187 ? 2.057 -0.572 -14.483 1.00 94.00 187 ARG A O 1
ATOM 1459 N N . THR A 1 188 ? 1.782 1.255 -13.210 1.00 96.62 188 THR A N 1
ATOM 1460 C CA . THR A 1 188 ? 3.132 1.272 -12.619 1.00 96.62 188 THR A CA 1
ATOM 1461 C C . THR A 1 188 ? 3.139 0.883 -11.149 1.00 96.62 188 THR A C 1
ATOM 1463 O O . THR A 1 188 ? 2.192 1.159 -10.423 1.00 96.62 188 THR A O 1
ATOM 1466 N N . VAL A 1 189 ? 4.237 0.285 -10.693 1.00 98.06 189 VAL A N 1
ATOM 1467 C CA . VAL A 1 189 ? 4.452 -0.091 -9.289 1.00 98.06 189 VAL A CA 1
ATOM 1468 C C . VAL A 1 189 ? 5.576 0.755 -8.653 1.00 98.06 189 VAL A C 1
ATOM 1470 O O . VAL A 1 189 ? 6.454 1.213 -9.390 1.00 98.06 189 VAL A O 1
ATOM 1473 N N . PRO A 1 190 ? 5.580 0.971 -7.321 1.00 98.44 190 PRO A N 1
ATOM 1474 C CA . PRO A 1 190 ? 4.588 0.486 -6.362 1.00 98.44 190 PRO A CA 1
ATOM 1475 C C . PRO A 1 190 ? 3.246 1.204 -6.522 1.00 98.44 190 PRO A C 1
ATOM 1477 O O . PRO A 1 190 ? 3.200 2.389 -6.850 1.00 98.44 190 PRO A O 1
ATOM 1480 N N . TYR A 1 191 ? 2.155 0.472 -6.328 1.00 98.62 191 TYR A N 1
ATOM 1481 C CA . TYR A 1 191 ? 0.806 1.031 -6.297 1.00 98.62 191 TYR A CA 1
ATOM 1482 C C . TYR A 1 191 ? 0.131 0.655 -4.986 1.00 98.62 191 TYR A C 1
ATOM 1484 O O . TYR A 1 191 ? 0.224 -0.486 -4.539 1.00 98.62 191 TYR A O 1
ATOM 1492 N N . PHE A 1 192 ? -0.555 1.621 -4.391 1.00 98.69 192 PHE A N 1
ATOM 1493 C CA . PHE A 1 192 ? -1.215 1.490 -3.106 1.00 98.69 192 PHE A CA 1
ATOM 1494 C C . PHE A 1 192 ? -2.708 1.748 -3.262 1.00 98.69 192 PHE A C 1
ATOM 1496 O O . PHE A 1 192 ? -3.104 2.745 -3.864 1.00 98.69 192 PHE A O 1
ATOM 1503 N N . SER A 1 193 ? -3.527 0.884 -2.668 1.00 98.31 193 SER A N 1
ATOM 1504 C CA . SER A 1 193 ? -4.980 1.042 -2.594 1.00 98.31 193 SER A CA 1
ATOM 1505 C C . SER A 1 193 ? -5.448 0.798 -1.164 1.00 98.31 193 SER A C 1
ATOM 1507 O O . SER A 1 193 ? -5.531 -0.343 -0.709 1.00 98.31 193 SER A O 1
ATOM 1509 N N . PHE A 1 194 ? -5.802 1.868 -0.467 1.00 98.44 194 PHE A N 1
ATOM 1510 C CA . PHE A 1 194 ? -6.295 1.855 0.903 1.00 98.44 194 PHE A CA 1
ATOM 1511 C C . PHE A 1 194 ? -7.816 1.990 0.872 1.00 98.44 194 PHE A C 1
ATOM 1513 O O . PHE A 1 194 ? -8.371 3.047 0.562 1.00 98.44 194 PHE A O 1
ATOM 1520 N N . GLY A 1 195 ? -8.496 0.872 1.128 1.00 97.06 195 GLY A N 1
ATOM 1521 C CA . GLY A 1 195 ? -9.950 0.814 1.190 1.00 97.06 195 GLY A CA 1
ATOM 1522 C C . GLY A 1 195 ? -10.640 1.212 -0.109 1.00 97.06 195 GLY A C 1
ATOM 1523 O O . GLY A 1 195 ? -11.697 1.817 -0.021 1.00 97.06 195 GLY A O 1
ATOM 1524 N N . CYS A 1 196 ? -10.028 0.953 -1.275 1.00 95.19 196 CYS A N 1
ATOM 1525 C CA . CYS A 1 196 ? -10.464 1.354 -2.631 1.00 95.19 196 CYS A CA 1
ATOM 1526 C C . CYS A 1 196 ? -10.761 2.850 -2.855 1.00 95.19 196 CYS A C 1
ATOM 1528 O O . CYS A 1 196 ? -11.116 3.246 -3.960 1.00 95.19 196 CYS A O 1
ATOM 1530 N N . ARG A 1 197 ? -10.580 3.680 -1.826 1.00 95.44 197 ARG A N 1
ATOM 1531 C CA . ARG A 1 197 ? -10.855 5.114 -1.838 1.00 95.44 197 ARG A CA 1
ATOM 1532 C C . ARG A 1 197 ? -9.576 5.923 -1.947 1.00 95.44 197 ARG A C 1
ATOM 1534 O O . ARG A 1 197 ? -9.521 6.871 -2.721 1.00 95.44 197 ARG A O 1
ATOM 1541 N N . PHE A 1 198 ? -8.560 5.555 -1.173 1.00 97.38 198 PHE A N 1
ATOM 1542 C CA . PHE A 1 198 ? -7.299 6.279 -1.153 1.00 97.38 198 PHE A CA 1
ATOM 1543 C C . PHE A 1 198 ? -6.267 5.530 -1.974 1.00 97.38 198 PHE A C 1
ATOM 1545 O O . PHE A 1 198 ? -5.961 4.370 -1.687 1.00 97.38 198 PHE A O 1
ATOM 1552 N N . THR A 1 199 ? -5.726 6.183 -2.991 1.00 97.81 199 THR A N 1
ATOM 1553 C CA . THR A 1 199 ? -4.807 5.540 -3.930 1.00 97.81 199 THR A CA 1
ATOM 1554 C C . THR A 1 199 ? -3.543 6.352 -4.119 1.00 97.81 199 THR A C 1
ATOM 1556 O O . THR A 1 199 ? -3.560 7.579 -4.023 1.00 97.81 199 THR A O 1
ATOM 1559 N N . ARG A 1 200 ? -2.431 5.674 -4.403 1.00 98.12 200 ARG A N 1
ATOM 1560 C CA . ARG A 1 200 ? -1.172 6.340 -4.743 1.00 98.12 200 ARG A CA 1
ATOM 1561 C C . ARG A 1 200 ? -0.327 5.474 -5.659 1.00 98.12 200 ARG A C 1
ATOM 1563 O O . ARG A 1 200 ? -0.175 4.277 -5.426 1.00 98.12 200 ARG A O 1
ATOM 1570 N N . VAL A 1 201 ? 0.258 6.103 -6.670 1.00 98.06 201 VAL A N 1
ATOM 1571 C CA . VAL A 1 201 ? 1.274 5.507 -7.540 1.00 98.06 201 VAL A CA 1
ATOM 1572 C C . VAL A 1 201 ? 2.640 6.057 -7.134 1.00 98.06 201 VAL A C 1
ATOM 1574 O O . VAL A 1 201 ? 2.832 7.270 -7.083 1.00 98.06 201 VAL A O 1
ATOM 1577 N N . GLY A 1 202 ? 3.596 5.168 -6.871 1.00 97.62 202 GLY A N 1
ATOM 1578 C CA . GLY A 1 202 ? 4.928 5.526 -6.395 1.00 97.62 202 GLY A CA 1
ATOM 1579 C C . GLY A 1 202 ? 4.984 5.854 -4.899 1.00 97.62 202 GLY A C 1
ATOM 1580 O O . GLY A 1 202 ? 4.020 5.668 -4.155 1.00 97.62 202 GLY A O 1
ATOM 1581 N N . ASN A 1 203 ? 6.149 6.341 -4.472 1.00 97.94 203 ASN A N 1
ATOM 1582 C CA . ASN A 1 203 ? 6.452 6.660 -3.076 1.00 97.94 203 ASN A CA 1
ATOM 1583 C C . ASN A 1 203 ? 6.337 8.165 -2.827 1.00 97.94 203 ASN A C 1
ATOM 1585 O O . ASN A 1 203 ? 6.753 8.971 -3.660 1.00 97.94 203 ASN A O 1
ATOM 1589 N N . GLY A 1 204 ? 5.830 8.552 -1.660 1.00 97.69 204 GLY A N 1
ATOM 1590 C CA . GLY A 1 204 ? 5.577 9.953 -1.311 1.00 97.69 204 GLY A CA 1
ATOM 1591 C C . GLY A 1 204 ? 6.803 10.672 -0.752 1.00 97.69 204 GLY A C 1
ATOM 1592 O O . GLY A 1 204 ? 6.977 11.880 -0.945 1.00 97.69 204 GLY A O 1
ATOM 1593 N N . TYR A 1 205 ? 7.679 9.924 -0.075 1.00 98.00 205 TYR A N 1
ATOM 1594 C CA . TYR A 1 205 ? 8.795 10.498 0.682 1.00 98.00 205 TYR A CA 1
ATOM 1595 C C . TYR A 1 205 ? 10.183 9.949 0.318 1.00 98.00 205 TYR A C 1
ATOM 1597 O O . TYR A 1 205 ? 11.179 10.443 0.846 1.00 98.00 205 TYR A O 1
ATOM 1605 N N . GLN A 1 206 ? 10.284 9.030 -0.650 1.00 96.75 206 GLN A N 1
ATOM 1606 C CA . GLN A 1 206 ? 11.550 8.381 -1.030 1.00 96.75 206 GLN A CA 1
ATOM 1607 C C . GLN A 1 206 ? 12.650 9.360 -1.465 1.00 96.75 206 GLN A C 1
ATOM 1609 O O . GLN A 1 206 ? 13.803 9.176 -1.097 1.00 96.75 206 GLN A O 1
ATOM 1614 N N . VAL A 1 207 ? 12.322 10.429 -2.203 1.00 96.88 207 VAL A N 1
ATOM 1615 C CA . VAL A 1 207 ? 13.320 11.430 -2.652 1.00 96.88 207 VAL A CA 1
ATOM 1616 C C . VAL A 1 207 ? 14.051 12.089 -1.474 1.00 96.88 207 VAL A C 1
ATOM 1618 O O . VAL A 1 207 ? 15.186 12.534 -1.618 1.00 96.88 207 VAL A O 1
ATOM 1621 N N . ARG A 1 208 ? 13.402 12.151 -0.306 1.00 97.25 208 ARG A N 1
ATOM 1622 C CA . ARG A 1 208 ? 13.966 12.693 0.937 1.00 97.25 208 ARG A CA 1
ATOM 1623 C C . ARG A 1 208 ? 14.473 11.605 1.889 1.00 97.25 208 ARG A C 1
ATOM 1625 O O . ARG A 1 208 ? 14.945 11.956 2.961 1.00 97.25 208 ARG A O 1
ATOM 1632 N N . ASP A 1 209 ? 14.340 10.334 1.508 1.00 97.50 209 ASP A N 1
ATOM 1633 C CA . ASP A 1 209 ? 14.570 9.150 2.347 1.00 97.50 209 ASP A CA 1
ATOM 1634 C C . ASP A 1 209 ? 13.864 9.220 3.719 1.00 97.50 209 ASP A C 1
ATOM 1636 O O . ASP A 1 209 ? 14.365 8.735 4.726 1.00 97.50 209 ASP A O 1
ATOM 1640 N N . ASP A 1 210 ? 12.684 9.845 3.762 1.00 98.31 210 ASP A N 1
ATOM 1641 C CA . ASP A 1 210 ? 11.923 10.086 4.996 1.00 98.31 210 ASP A CA 1
ATOM 1642 C C . ASP A 1 210 ? 10.913 8.945 5.200 1.00 98.31 210 ASP A C 1
ATOM 1644 O O . ASP A 1 210 ? 9.747 9.014 4.798 1.00 98.31 210 ASP A O 1
ATOM 1648 N N . LYS A 1 211 ? 11.418 7.829 5.738 1.00 97.94 211 LYS A N 1
ATOM 1649 C CA . LYS A 1 211 ? 10.645 6.597 5.962 1.00 97.94 211 LYS A CA 1
ATOM 1650 C C . LYS A 1 211 ? 9.621 6.767 7.076 1.00 97.94 211 LYS A C 1
ATOM 1652 O O . LYS A 1 211 ? 8.560 6.152 7.018 1.00 97.94 211 LYS A O 1
ATOM 1657 N N . GLU A 1 212 ? 9.925 7.604 8.063 1.00 98.25 212 GLU A N 1
ATOM 1658 C CA . GLU A 1 212 ? 9.035 7.915 9.175 1.00 98.25 212 GLU A CA 1
ATOM 1659 C C . GLU A 1 212 ? 7.753 8.591 8.688 1.00 98.25 212 GLU A C 1
ATOM 1661 O O . GLU A 1 212 ? 6.671 8.202 9.124 1.00 98.25 212 GLU A O 1
ATOM 1666 N N . LYS A 1 213 ? 7.835 9.541 7.746 1.00 98.31 213 LYS A N 1
ATOM 1667 C CA . LYS A 1 213 ? 6.625 10.150 7.169 1.00 98.31 213 LYS A CA 1
ATOM 1668 C C . LYS A 1 213 ? 5.832 9.216 6.276 1.00 98.31 213 LYS A C 1
ATOM 1670 O O . LYS A 1 213 ? 4.607 9.289 6.272 1.00 98.31 213 LYS A O 1
ATOM 1675 N N . GLU A 1 214 ? 6.511 8.353 5.525 1.00 98.62 214 GLU A N 1
ATOM 1676 C CA . GLU A 1 214 ? 5.826 7.331 4.731 1.00 98.62 214 GLU A CA 1
ATOM 1677 C C . GLU A 1 214 ? 5.018 6.397 5.648 1.00 98.62 214 GLU A C 1
ATOM 1679 O O . GLU A 1 214 ? 3.845 6.128 5.396 1.00 98.62 214 GLU A O 1
ATOM 1684 N N . GLU A 1 215 ? 5.623 5.969 6.757 1.00 98.69 215 GLU A N 1
ATOM 1685 C CA . GLU A 1 215 ? 4.957 5.178 7.788 1.00 98.69 215 GLU A CA 1
ATOM 1686 C C . GLU A 1 215 ? 3.800 5.935 8.460 1.00 98.69 215 GLU A C 1
ATOM 1688 O O . GLU A 1 215 ? 2.704 5.386 8.596 1.00 98.69 215 GLU A O 1
ATOM 1693 N N . GLU A 1 216 ? 4.024 7.185 8.878 1.00 98.50 216 GLU A N 1
ATOM 1694 C CA . GLU A 1 216 ? 3.010 8.029 9.520 1.00 98.50 216 GLU A CA 1
ATOM 1695 C C . GLU A 1 216 ? 1.771 8.186 8.632 1.00 98.50 216 GLU A C 1
ATOM 1697 O O . GLU A 1 216 ? 0.642 8.058 9.114 1.00 98.50 216 GLU A O 1
ATOM 1702 N N . GLU A 1 217 ? 1.967 8.414 7.334 1.00 98.50 217 GLU A N 1
ATOM 1703 C CA . GLU A 1 217 ? 0.867 8.579 6.391 1.00 98.50 217 GLU A CA 1
ATOM 1704 C C . GLU A 1 217 ? 0.072 7.277 6.193 1.00 98.50 217 GLU A C 1
ATOM 1706 O O . GLU A 1 217 ? -1.163 7.311 6.200 1.00 98.50 217 GLU A O 1
ATOM 1711 N N . TYR A 1 218 ? 0.738 6.117 6.101 1.00 98.75 218 TYR A N 1
ATOM 1712 C CA . TYR A 1 218 ? 0.046 4.822 6.055 1.00 98.75 218 TYR A CA 1
ATOM 1713 C C . TYR A 1 218 ? -0.813 4.586 7.299 1.00 98.75 218 TYR A C 1
ATOM 1715 O O . TYR A 1 218 ? -1.964 4.153 7.187 1.00 98.75 218 TYR A O 1
ATOM 1723 N N . ARG A 1 219 ? -0.279 4.896 8.486 1.00 98.69 219 ARG A N 1
ATOM 1724 C CA . ARG A 1 219 ? -1.011 4.763 9.753 1.00 98.69 219 ARG A CA 1
ATOM 1725 C C . ARG A 1 219 ? -2.210 5.702 9.802 1.00 98.69 219 ARG A C 1
ATOM 1727 O O . ARG A 1 219 ? -3.305 5.252 10.131 1.00 98.69 219 ARG A O 1
ATOM 1734 N N . ALA A 1 220 ? -2.033 6.964 9.409 1.00 98.25 220 ALA A N 1
ATOM 1735 C CA . ALA A 1 220 ? -3.113 7.947 9.376 1.00 98.25 220 ALA A CA 1
ATOM 1736 C C . ALA A 1 220 ? -4.270 7.503 8.465 1.00 98.25 220 ALA A C 1
ATOM 1738 O O . ALA A 1 220 ? -5.433 7.608 8.854 1.00 98.25 220 ALA A O 1
ATOM 1739 N N . LEU A 1 221 ? -3.967 6.936 7.291 1.00 98.00 221 LEU A N 1
ATOM 1740 C CA . LEU A 1 221 ? -4.979 6.370 6.393 1.00 98.00 221 LEU A CA 1
ATOM 1741 C C . LEU A 1 221 ? -5.747 5.213 7.032 1.00 98.00 221 LEU A C 1
ATOM 1743 O O . LEU A 1 221 ? -6.978 5.184 6.985 1.00 98.00 221 LEU A O 1
ATOM 1747 N N . ILE A 1 222 ? -5.032 4.256 7.627 1.00 98.44 222 ILE A N 1
ATOM 1748 C CA . ILE A 1 222 ? -5.650 3.101 8.289 1.00 98.44 222 ILE A CA 1
ATOM 1749 C C . ILE A 1 222 ? -6.547 3.564 9.442 1.00 98.44 222 ILE A C 1
ATOM 1751 O O . ILE A 1 222 ? -7.699 3.139 9.533 1.00 98.44 222 ILE A O 1
ATOM 1755 N N . GLU A 1 223 ? -6.054 4.469 10.285 1.00 97.88 223 GLU A N 1
ATOM 1756 C CA . GLU A 1 223 ? -6.800 5.052 11.403 1.00 97.88 223 GLU A CA 1
ATOM 1757 C C . GLU A 1 223 ? -8.074 5.754 10.928 1.00 97.88 223 GLU A C 1
ATOM 1759 O O . GLU A 1 223 ? -9.154 5.476 11.455 1.00 97.88 223 GLU A O 1
ATOM 1764 N N . GLN A 1 224 ? -7.975 6.588 9.887 1.00 96.12 224 GLN A N 1
ATOM 1765 C CA . GLN A 1 224 ? -9.125 7.282 9.314 1.00 96.12 224 GLN A CA 1
ATOM 1766 C C . GLN A 1 224 ? -10.201 6.296 8.830 1.00 96.12 224 GLN A C 1
ATOM 1768 O O . GLN A 1 224 ? -11.384 6.507 9.099 1.00 96.12 224 GLN A O 1
ATOM 1773 N N . MET A 1 225 ? -9.812 5.199 8.171 1.00 96.75 225 MET A N 1
ATOM 1774 C CA . MET A 1 225 ? -10.748 4.176 7.675 1.00 96.75 225 MET A CA 1
ATOM 1775 C C . MET A 1 225 ? -11.382 3.322 8.779 1.00 96.75 225 MET A C 1
ATOM 1777 O O . MET A 1 225 ? -12.466 2.770 8.588 1.00 96.75 225 MET A O 1
ATOM 1781 N N . ILE A 1 226 ? -10.706 3.167 9.916 1.00 96.38 226 ILE A N 1
ATOM 1782 C CA . ILE A 1 226 ? -11.256 2.449 11.070 1.00 96.38 226 ILE A CA 1
ATOM 1783 C C . ILE A 1 226 ? -12.244 3.341 11.832 1.00 96.38 226 ILE A C 1
ATOM 1785 O O . ILE A 1 226 ? -13.257 2.838 12.312 1.00 96.38 226 ILE A O 1
ATOM 1789 N N . SER A 1 227 ? -11.961 4.644 11.945 1.00 90.81 227 SER A N 1
ATOM 1790 C CA . SER A 1 227 ? -12.794 5.593 12.700 1.00 90.81 227 SER A CA 1
ATOM 1791 C C . SER A 1 227 ? -14.040 6.101 11.966 1.00 90.81 227 SER A C 1
ATOM 1793 O O . SER A 1 227 ? -14.946 6.613 12.624 1.00 90.81 227 SER A O 1
ATOM 1795 N N . GLY A 1 228 ? -14.057 6.013 10.630 1.00 75.62 228 GLY A N 1
ATOM 1796 C CA . GLY A 1 228 ? -15.149 6.472 9.762 1.00 75.62 228 GLY A CA 1
ATOM 1797 C C . GLY A 1 228 ? -16.125 5.367 9.385 1.00 75.62 228 GLY A C 1
ATOM 1798 O O . GLY A 1 228 ? -17.337 5.665 9.399 1.00 75.62 228 GLY A O 1
#

Sequence (228 aa):
MRVTYAVVVLTTILVCGCVSKPARVDESSTTTTLRVLNEDYVWRIKVQNSTNNQGKISHGEVSHGVDGSVDGLNMNFGSEGASQTPATSAPTSTTLDSRIKTFEDRGGSVCRVDGKPIIRMYSKNSCHNCEWSAPIFDRVASEYMEKGLIKAHHWVFDVEDDTLTERMERSMPDGEYEVFYEGNEIRTVPYFSFGCRFTRVGNGYQVRDDKEKEEEEYRALIEQMISG

Secondary structure (DSSP, 8-state):
----------PPPPP---------------EEEEEEEETTEEEEEEEE--B-TT--BPPPP-----------------------PPP-PPP--PPPPTT--SSEE--SPPPEETTEEEEEEEE-TT-HHHHHHHHHHHHHHHHHHHTTS-EEEEEETTTTEETTSSS--SS--HHHHHHHHHH-TT--SSEEEETTTEEEES-SSGGGT-HHHHHHHHHHHHHHHHH-

Foldseek 3Di:
DDDDDDDDDDDDDDDDDDDDDDDDDDDDWDWDWDWDDDPPDTDTFTFTWDDDPPRDTDDTDRDDDPDDDDDDDDDDDDDDDDDDDPPPDPQPPDDAPPLADAWDFQDDAQAADPNAGEKEWEEAPVDPLCVLCVVLCLVLQLVCVVVVRHHYFYAHPVQRATPNDPDGDRHPDPVVVVLQCVQCVVSAPGWIQTRVGIIHHTADCVVVSCSVSSNSNSNSSSVVNSVD

pLDDT: mean 75.85, std 25.1, range [29.34, 98.75]

Radius of gyration: 27.89 Å; chains: 1; bounding box: 64×74×66 Å